Protein AF-A0A936XT17-F1 (afdb_monomer_lite)

Sequence (232 aa):
MLQTTMPDISNARTIAFATDLQDQAGGVAWKPSIRGFIQGDFFLLMKTFPDKSPDVRPGRAYSHVLLIAKKDIDSIVDISSLFKYLPNEVDKSISLAPLNFNPKEVSGITIPNGFQERFNKAIHGFKKANDFKNTIIWVGEENFEQAVLKFWQVLSASEKENLNFGIYFNVVAIPDGKLNFITTPENIESKFLNGGFCLIRRNDTQILTDISEQFLARGKCRFKDKGISRDD

Foldseek 3Di:
DDDDPDPDPVVSVVVVVVQWPPFFCPPPDDAWKWWWADDPQWIKTKTKGQDPPPPDDGRGIDIDIDTHGLVCLQLQLFPVQCVVVYDPDDDPPDDDDDDDDDSPDHDPDDDDPPNLQLLLLVLVCCVVCVQAQLAAEEEARPCLSVSVRLVSNLDDSVLSNQETEEEHQAPVPDDHPGNYDYYYYNVRCVRCPPVSHSYRYPNHGDDDPDPVSVVSSVSDDDPPPPDPDDDD

pLDDT: mean 88.79, std 13.68, range [34.56, 98.56]

Structure (mmCIF, N/CA/C/O backbone):
data_AF-A0A936XT17-F1
#
_entry.id   AF-A0A936XT17-F1
#
loop_
_atom_site.group_PDB
_atom_site.id
_atom_site.type_symbol
_atom_site.label_atom_id
_atom_site.label_alt_id
_atom_site.label_comp_id
_atom_site.label_asym_id
_atom_site.label_entity_id
_atom_site.label_seq_id
_atom_site.pdbx_PDB_ins_code
_atom_site.Cartn_x
_atom_site.Cartn_y
_atom_site.Cartn_z
_atom_site.occupancy
_atom_site.B_iso_or_equiv
_atom_site.auth_seq_id
_atom_site.auth_comp_id
_atom_site.auth_asym_id
_atom_site.auth_atom_id
_atom_site.pdbx_PDB_model_num
ATOM 1 N N . MET A 1 1 ? 8.575 0.848 -21.750 1.00 71.44 1 MET A N 1
ATOM 2 C CA . MET A 1 1 ? 9.471 -0.288 -22.057 1.00 71.44 1 MET A CA 1
ATOM 3 C C . MET A 1 1 ? 9.574 -1.132 -20.799 1.00 71.44 1 MET A C 1
ATOM 5 O O . MET A 1 1 ? 9.745 -0.547 -19.740 1.00 71.44 1 MET A O 1
ATOM 9 N N . LEU A 1 2 ? 9.393 -2.451 -20.901 1.00 85.44 2 LEU A N 1
ATOM 10 C CA . LEU A 1 2 ? 9.514 -3.377 -19.770 1.00 85.44 2 LEU A CA 1
ATOM 11 C C . LEU A 1 2 ? 10.955 -3.895 -19.700 1.00 85.44 2 LEU A C 1
ATOM 13 O O . LEU A 1 2 ? 11.465 -4.394 -20.701 1.00 85.44 2 LEU A O 1
ATOM 17 N N . GLN A 1 3 ? 11.577 -3.795 -18.529 1.00 89.19 3 GLN A N 1
ATOM 18 C CA . GLN A 1 3 ? 12.838 -4.455 -18.191 1.00 89.19 3 GLN A CA 1
ATOM 19 C C . GLN A 1 3 ? 12.557 -5.433 -17.047 1.00 89.19 3 GLN A C 1
ATOM 21 O O . GLN A 1 3 ? 11.830 -5.091 -16.116 1.00 89.19 3 GLN A O 1
ATOM 26 N N . THR A 1 4 ? 13.068 -6.662 -17.133 1.00 91.25 4 THR A N 1
ATOM 27 C CA . THR A 1 4 ? 12.790 -7.705 -16.138 1.00 91.25 4 THR A CA 1
ATOM 28 C C . THR A 1 4 ? 13.910 -8.737 -16.081 1.00 91.25 4 THR A C 1
ATOM 30 O O . THR A 1 4 ? 14.565 -9.004 -17.086 1.00 91.25 4 THR A O 1
ATOM 33 N N . THR A 1 5 ? 14.100 -9.333 -14.906 1.00 90.94 5 THR A N 1
ATOM 34 C CA . THR A 1 5 ? 14.938 -10.522 -14.682 1.00 90.94 5 THR A CA 1
ATOM 35 C C . THR A 1 5 ? 14.133 -11.823 -14.734 1.00 90.94 5 THR A C 1
ATOM 37 O O . THR A 1 5 ? 14.710 -12.902 -14.612 1.00 90.94 5 THR A O 1
ATOM 40 N N . MET A 1 6 ? 12.806 -11.753 -14.900 1.00 89.94 6 MET A N 1
ATOM 41 C CA . MET A 1 6 ? 11.964 -12.944 -14.993 1.00 89.94 6 MET A CA 1
ATOM 42 C C . MET A 1 6 ? 12.228 -13.708 -16.298 1.00 89.94 6 MET A C 1
ATOM 44 O O . MET A 1 6 ? 12.184 -13.099 -17.369 1.00 89.94 6 MET A O 1
ATOM 48 N N . PRO A 1 7 ? 12.413 -15.039 -16.240 1.00 88.81 7 PRO A N 1
ATOM 49 C CA . PRO A 1 7 ? 12.604 -15.852 -17.439 1.00 88.81 7 PRO A CA 1
ATOM 50 C C . PRO A 1 7 ? 11.314 -15.993 -18.262 1.00 88.81 7 PRO A C 1
ATOM 52 O O . PRO A 1 7 ? 11.364 -16.024 -19.490 1.00 88.81 7 PRO A O 1
ATOM 55 N N . ASP A 1 8 ? 10.150 -16.049 -17.605 1.00 91.94 8 ASP A N 1
ATOM 56 C CA . ASP A 1 8 ? 8.851 -16.109 -18.278 1.00 91.94 8 ASP A CA 1
ATOM 57 C C . ASP A 1 8 ? 8.363 -14.703 -18.657 1.00 91.94 8 ASP A C 1
ATOM 59 O O . ASP A 1 8 ? 7.826 -13.950 -17.837 1.00 91.94 8 ASP A O 1
ATOM 63 N N . ILE A 1 9 ? 8.522 -14.367 -19.938 1.00 90.88 9 ILE A N 1
ATOM 64 C CA . ILE A 1 9 ? 8.117 -13.079 -20.513 1.00 90.88 9 ILE A CA 1
ATOM 65 C C . ILE A 1 9 ? 6.591 -12.884 -20.480 1.00 90.88 9 ILE A C 1
ATOM 67 O O . ILE A 1 9 ? 6.127 -11.749 -20.349 1.00 90.88 9 ILE A O 1
ATOM 71 N N . SER A 1 10 ? 5.796 -13.950 -20.606 1.00 90.62 10 SER A N 1
ATOM 72 C CA . SER A 1 10 ? 4.330 -13.850 -20.601 1.00 90.62 10 SER A CA 1
ATOM 73 C C . SER A 1 10 ? 3.826 -13.444 -19.218 1.00 90.62 10 SER A C 1
ATOM 75 O O . SER A 1 10 ? 3.057 -12.485 -19.069 1.00 90.62 10 SER A O 1
ATOM 77 N N . ASN A 1 11 ? 4.349 -14.110 -18.188 1.00 91.25 11 ASN A N 1
ATOM 78 C CA . ASN A 1 11 ? 4.060 -13.756 -16.806 1.00 91.25 11 ASN A CA 1
ATOM 79 C C . ASN A 1 11 ? 4.584 -12.346 -16.472 1.00 91.25 11 ASN A C 1
ATOM 81 O O . ASN A 1 11 ? 3.853 -11.527 -15.915 1.00 91.25 11 ASN A O 1
ATOM 85 N N . ALA A 1 12 ? 5.796 -12.001 -16.925 1.00 91.94 12 ALA A N 1
ATOM 86 C CA . ALA A 1 12 ? 6.351 -10.662 -16.736 1.00 91.94 12 ALA A CA 1
ATOM 87 C C . ALA A 1 12 ? 5.476 -9.556 -17.352 1.00 91.94 12 ALA A C 1
ATOM 89 O O . ALA A 1 12 ? 5.306 -8.500 -16.745 1.00 91.94 12 ALA A O 1
ATOM 90 N N . ARG A 1 13 ? 4.879 -9.786 -18.531 1.00 92.50 13 ARG A N 1
ATOM 91 C CA . ARG A 1 13 ? 3.925 -8.842 -19.140 1.00 92.50 13 ARG A CA 1
ATOM 92 C C . ARG A 1 13 ? 2.653 -8.704 -18.311 1.00 92.50 13 ARG A C 1
ATOM 94 O O . ARG A 1 13 ? 2.188 -7.587 -18.117 1.00 92.50 13 ARG A O 1
ATOM 101 N N . THR A 1 14 ? 2.118 -9.814 -17.809 1.00 91.94 14 THR A N 1
ATOM 102 C CA . THR A 1 14 ? 0.924 -9.813 -16.948 1.00 91.94 14 THR A CA 1
ATOM 103 C C . THR A 1 14 ? 1.162 -8.990 -15.682 1.00 91.94 14 THR A C 1
ATOM 105 O O . THR A 1 14 ? 0.363 -8.115 -15.351 1.00 91.94 14 THR A O 1
ATOM 108 N N . ILE A 1 15 ? 2.304 -9.205 -15.023 1.00 92.94 15 ILE A N 1
ATOM 109 C CA . ILE A 1 15 ? 2.720 -8.413 -13.861 1.00 92.94 15 ILE A CA 1
ATOM 110 C C . ILE A 1 15 ? 2.905 -6.943 -14.247 1.00 92.94 15 ILE A C 1
ATOM 112 O O . ILE A 1 15 ? 2.397 -6.070 -13.549 1.00 92.94 15 ILE A O 1
ATOM 116 N N . ALA A 1 16 ? 3.556 -6.654 -15.378 1.00 92.44 16 ALA A N 1
ATOM 117 C CA . ALA A 1 16 ? 3.763 -5.283 -15.835 1.00 92.44 16 ALA A CA 1
ATOM 118 C C . ALA A 1 16 ? 2.438 -4.512 -15.980 1.00 92.44 16 ALA A C 1
ATOM 120 O O . ALA A 1 16 ? 2.339 -3.383 -15.500 1.00 92.44 16 ALA A O 1
ATOM 121 N N . PHE A 1 17 ? 1.403 -5.131 -16.561 1.00 90.50 17 PHE A N 1
ATOM 122 C CA . PHE A 1 17 ? 0.072 -4.522 -16.658 1.00 90.50 17 PHE A CA 1
ATOM 123 C C . PHE A 1 17 ? -0.560 -4.250 -15.288 1.00 90.50 17 PHE A C 1
ATOM 125 O O . PHE A 1 17 ? -1.136 -3.179 -15.089 1.00 90.50 17 PHE A O 1
ATOM 132 N N . ALA A 1 18 ? -0.420 -5.177 -14.336 1.00 89.88 18 ALA A N 1
ATOM 133 C CA . ALA A 1 18 ? -0.929 -5.000 -12.975 1.00 89.88 18 ALA A CA 1
ATOM 134 C C . ALA A 1 18 ? -0.184 -3.891 -12.203 1.00 89.88 18 ALA A C 1
ATOM 136 O O . ALA A 1 18 ? -0.776 -3.194 -11.382 1.00 89.88 18 ALA A O 1
ATOM 137 N N . THR A 1 19 ? 1.113 -3.710 -12.468 1.00 90.50 19 THR A N 1
ATOM 138 C CA . THR A 1 19 ? 1.967 -2.714 -11.789 1.00 90.50 19 THR A CA 1
ATOM 139 C C . THR A 1 19 ? 1.840 -1.297 -12.345 1.00 90.50 19 THR A C 1
ATOM 141 O O . THR A 1 19 ? 2.341 -0.342 -11.736 1.00 90.50 19 THR A O 1
ATOM 144 N N . ASP A 1 20 ? 1.171 -1.138 -13.487 1.00 86.56 20 ASP A N 1
ATOM 145 C CA . ASP A 1 20 ? 0.864 0.180 -14.027 1.00 86.56 20 ASP A CA 1
ATOM 146 C C . ASP A 1 20 ? -0.056 0.947 -13.059 1.00 86.56 20 ASP A C 1
ATOM 148 O O . ASP A 1 20 ? -0.763 0.378 -12.213 1.00 86.56 20 ASP A O 1
ATOM 152 N N . LEU A 1 21 ? -0.009 2.272 -13.132 1.00 85.44 21 LEU A N 1
ATOM 153 C CA . LEU A 1 21 ? -0.917 3.121 -12.376 1.00 85.44 21 LEU A CA 1
ATOM 154 C C . LEU A 1 21 ? -2.216 3.241 -13.178 1.00 85.44 21 LEU A C 1
ATOM 156 O O . LEU A 1 21 ? -2.404 4.179 -13.946 1.00 85.44 21 LEU A O 1
ATOM 160 N N . GLN A 1 22 ? -3.086 2.242 -13.019 1.00 75.31 22 GLN A N 1
ATOM 161 C CA . GLN A 1 22 ? -4.367 2.159 -13.734 1.00 75.31 22 GLN A CA 1
ATOM 162 C C . GLN A 1 22 ? -5.348 3.269 -13.322 1.00 75.31 22 GLN A C 1
ATOM 164 O O . GLN A 1 22 ? -6.290 3.580 -14.049 1.00 75.31 22 GLN A O 1
ATOM 169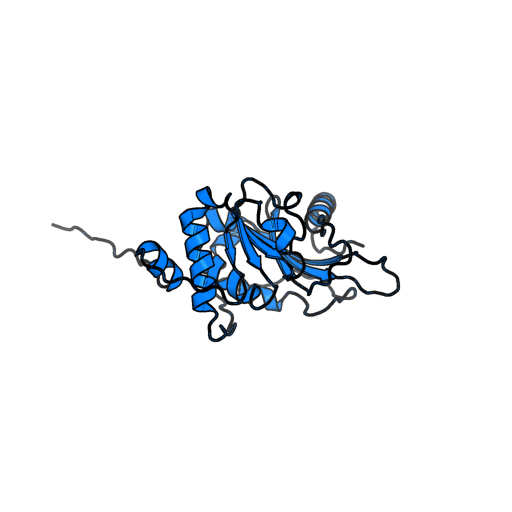 N N . ASP A 1 23 ? -5.124 3.878 -12.158 1.00 81.06 23 ASP A N 1
ATOM 170 C CA . ASP A 1 23 ? -5.925 4.988 -11.671 1.00 81.06 23 ASP A CA 1
ATOM 171 C C . ASP A 1 23 ? -5.495 6.316 -12.314 1.00 81.06 23 ASP A C 1
ATOM 173 O O . ASP A 1 23 ? -4.313 6.665 -12.371 1.00 81.06 23 ASP A O 1
ATOM 177 N N . GLN A 1 24 ? -6.468 7.088 -12.795 1.00 76.00 24 GLN A N 1
ATOM 178 C CA . GLN A 1 24 ? -6.201 8.362 -13.444 1.00 76.00 24 GLN A CA 1
ATOM 179 C C . GLN A 1 24 ? -5.897 9.439 -12.404 1.00 76.00 24 GLN A C 1
ATOM 181 O O . GLN A 1 24 ? -6.800 10.026 -11.802 1.00 76.00 24 GLN A O 1
ATOM 186 N N . ALA A 1 25 ? -4.613 9.778 -12.282 1.00 75.94 25 ALA A N 1
ATOM 187 C CA . ALA A 1 25 ? -4.172 10.914 -11.480 1.00 75.94 25 ALA A CA 1
ATOM 188 C C . ALA A 1 25 ? -4.751 12.253 -11.983 1.00 75.94 25 ALA A C 1
ATOM 190 O O . ALA A 1 25 ? -4.857 13.185 -11.206 1.00 75.94 25 ALA A O 1
ATOM 191 N N . GLY A 1 26 ? -5.156 12.383 -13.257 1.00 67.75 26 GLY A N 1
ATOM 192 C CA . GLY A 1 26 ? -5.985 13.508 -13.729 1.00 67.75 26 GLY A CA 1
ATOM 193 C C . GLY A 1 26 ? -5.417 14.911 -13.460 1.00 67.75 26 GLY A C 1
ATOM 194 O O . GLY A 1 26 ? -6.162 15.810 -13.086 1.00 67.75 26 GLY A O 1
ATOM 195 N N . GLY A 1 27 ? -4.100 15.098 -13.589 1.00 76.25 27 GLY A N 1
ATOM 196 C CA . GLY A 1 27 ? -3.434 16.375 -13.286 1.00 76.25 27 GLY A CA 1
ATOM 197 C C . GLY A 1 27 ? -3.210 16.648 -11.793 1.00 76.25 27 GLY A C 1
ATOM 198 O O . GLY A 1 27 ? -2.666 17.692 -11.439 1.00 76.25 27 GLY A O 1
ATOM 199 N N . VAL A 1 28 ? -3.579 15.716 -10.911 1.00 84.88 28 VAL A N 1
ATOM 200 C CA . VAL A 1 28 ? -3.274 15.782 -9.479 1.00 84.88 28 VAL A CA 1
ATOM 201 C C . VAL A 1 28 ? -1.769 15.661 -9.287 1.00 84.88 28 VAL A C 1
ATOM 203 O O . VAL A 1 28 ? -1.132 14.738 -9.793 1.00 84.88 28 VAL A O 1
ATOM 206 N N . ALA A 1 29 ? -1.194 16.602 -8.542 1.00 86.25 29 ALA A N 1
ATOM 207 C CA . ALA A 1 29 ? 0.183 16.500 -8.094 1.00 86.25 29 ALA A CA 1
ATOM 208 C C . ALA A 1 29 ? 0.282 15.456 -6.975 1.00 86.25 29 ALA A C 1
ATOM 210 O O . ALA A 1 29 ? -0.446 15.527 -5.988 1.00 86.25 29 ALA A O 1
ATOM 211 N N . TRP A 1 30 ? 1.202 14.512 -7.135 1.00 91.00 30 TRP A N 1
ATOM 212 C CA . TRP A 1 30 ? 1.508 13.477 -6.154 1.00 91.00 30 TRP A CA 1
ATOM 213 C C . TRP A 1 30 ? 3.014 13.196 -6.152 1.00 91.00 30 TRP A C 1
ATOM 215 O O . TRP A 1 30 ? 3.742 13.582 -7.079 1.00 91.00 30 TRP A O 1
ATOM 225 N N . LYS A 1 31 ? 3.493 12.584 -5.078 1.00 92.12 31 LYS A N 1
ATOM 226 C CA . LYS A 1 31 ? 4.892 12.246 -4.824 1.00 92.12 31 LYS A CA 1
ATOM 227 C C . LYS A 1 31 ? 5.122 10.757 -5.069 1.00 92.12 31 LYS A C 1
ATOM 229 O O . LYS A 1 31 ? 4.182 9.976 -5.005 1.00 92.12 31 LYS A O 1
ATOM 234 N N . PRO A 1 32 ? 6.370 10.326 -5.309 1.00 94.12 32 PRO A N 1
ATOM 235 C CA . PRO A 1 32 ? 6.669 8.906 -5.387 1.00 94.12 32 PRO A CA 1
ATOM 236 C C . PRO A 1 32 ? 6.101 8.148 -4.186 1.00 94.12 32 PRO A C 1
ATOM 238 O O . PRO A 1 32 ? 6.296 8.570 -3.047 1.00 94.12 32 PRO A O 1
ATOM 241 N N . SER A 1 33 ? 5.398 7.051 -4.447 1.00 95.12 33 SER A N 1
ATOM 242 C CA . SER A 1 33 ? 4.650 6.324 -3.423 1.00 95.12 33 SER A CA 1
ATOM 243 C C . SER A 1 33 ? 4.961 4.837 -3.485 1.00 95.12 33 SER A C 1
ATOM 245 O O . SER A 1 33 ? 5.091 4.260 -4.572 1.00 95.12 33 SER A O 1
ATOM 247 N N . ILE A 1 34 ? 5.090 4.221 -2.310 1.00 96.88 34 ILE A N 1
ATOM 248 C CA . ILE A 1 34 ? 5.195 2.771 -2.193 1.00 96.88 34 ILE A CA 1
ATOM 249 C C . ILE A 1 34 ? 3.830 2.137 -2.455 1.00 96.88 34 ILE A C 1
ATOM 251 O O . ILE A 1 34 ? 2.799 2.619 -1.987 1.00 96.88 34 ILE A O 1
ATOM 255 N N . ARG A 1 35 ? 3.821 1.036 -3.196 1.00 97.25 35 ARG A N 1
ATOM 256 C CA . ARG A 1 35 ? 2.637 0.214 -3.441 1.00 97.25 35 ARG A CA 1
ATOM 257 C C . ARG A 1 35 ? 2.996 -1.248 -3.230 1.00 97.25 35 ARG A C 1
ATOM 259 O O . ARG A 1 35 ? 4.138 -1.645 -3.470 1.00 97.25 35 ARG A O 1
ATOM 266 N N . GLY A 1 36 ? 2.023 -2.056 -2.840 1.00 97.56 36 GLY A N 1
ATOM 267 C CA . GLY A 1 36 ? 2.220 -3.492 -2.779 1.00 97.56 36 GLY A CA 1
ATOM 268 C C . GLY A 1 36 ? 0.932 -4.285 -2.690 1.00 97.56 36 GLY A C 1
ATOM 269 O O . GLY A 1 36 ? -0.044 -3.838 -2.089 1.00 97.56 36 GLY A O 1
ATOM 270 N N . PHE A 1 37 ? 0.940 -5.439 -3.353 1.00 97.25 37 PHE A N 1
ATOM 271 C CA . PHE A 1 37 ? -0.179 -6.374 -3.450 1.00 97.25 37 PHE A CA 1
ATOM 272 C C . PHE A 1 37 ? 0.294 -7.717 -4.032 1.00 97.25 37 PHE A C 1
ATOM 274 O O . PHE A 1 37 ? 1.376 -7.818 -4.614 1.00 97.25 37 PHE A O 1
ATOM 281 N N . ILE A 1 38 ? -0.528 -8.759 -3.892 1.00 96.50 38 ILE A N 1
ATOM 282 C CA . ILE A 1 38 ? -0.293 -10.075 -4.506 1.00 96.50 38 ILE A CA 1
ATOM 283 C C . ILE A 1 38 ? -0.761 -10.098 -5.960 1.00 96.50 38 ILE A C 1
ATOM 285 O O . ILE A 1 38 ? -1.898 -9.722 -6.247 1.00 96.50 38 ILE A O 1
ATOM 289 N N . GLN A 1 39 ? 0.072 -10.649 -6.844 1.00 95.00 39 GLN A N 1
ATOM 290 C CA . GLN A 1 39 ? -0.277 -11.011 -8.215 1.00 95.00 39 GLN A CA 1
ATOM 291 C C . GLN A 1 39 ? 0.286 -12.401 -8.538 1.00 95.00 39 GLN A C 1
ATOM 293 O O . GLN A 1 39 ? 1.500 -12.587 -8.634 1.00 95.00 39 GLN A O 1
ATOM 298 N N . GLY A 1 40 ? -0.600 -13.382 -8.729 1.00 93.25 40 GLY A N 1
ATOM 299 C CA . GLY A 1 40 ? -0.198 -14.778 -8.928 1.00 93.25 40 GLY A CA 1
ATOM 300 C C . GLY A 1 40 ? 0.620 -15.302 -7.743 1.00 93.25 40 GLY A C 1
ATOM 301 O O . GLY A 1 40 ? 0.211 -15.158 -6.592 1.00 93.25 40 GLY A O 1
ATOM 302 N N . ASP A 1 41 ? 1.795 -15.863 -8.031 1.00 94.69 41 ASP A N 1
ATOM 303 C CA . ASP A 1 41 ? 2.706 -16.438 -7.031 1.00 94.69 41 ASP A CA 1
ATOM 304 C C . ASP A 1 41 ? 3.690 -15.424 -6.427 1.00 94.69 41 ASP A C 1
ATOM 306 O O . ASP A 1 41 ? 4.638 -15.809 -5.735 1.00 94.69 41 ASP A O 1
ATOM 310 N N . PHE A 1 42 ? 3.481 -14.128 -6.671 1.00 96.12 42 PHE A N 1
ATOM 311 C CA . PHE A 1 42 ? 4.368 -13.072 -6.201 1.00 96.12 42 PHE A CA 1
ATOM 312 C C . PHE A 1 42 ? 3.631 -12.032 -5.364 1.00 96.12 42 PHE A C 1
ATOM 314 O O . PHE A 1 42 ? 2.538 -11.579 -5.704 1.00 96.12 42 PHE A O 1
ATOM 321 N N . PHE A 1 43 ? 4.282 -11.601 -4.290 1.00 97.00 43 PHE A N 1
ATOM 322 C CA . PHE A 1 43 ? 4.041 -10.304 -3.689 1.00 97.00 43 PHE A CA 1
ATOM 323 C C . PHE A 1 43 ? 4.886 -9.265 -4.407 1.00 97.00 43 PHE A C 1
ATOM 325 O O . PHE A 1 43 ? 6.109 -9.389 -4.515 1.00 97.00 43 PHE A O 1
ATOM 332 N N . LEU A 1 44 ? 4.208 -8.253 -4.929 1.00 97.44 44 LEU A N 1
ATOM 333 C CA . LEU A 1 44 ? 4.834 -7.147 -5.621 1.00 97.44 44 LEU A CA 1
ATOM 334 C C . LEU A 1 44 ? 5.023 -6.027 -4.608 1.00 97.44 44 LEU A C 1
ATOM 336 O O . LEU A 1 44 ? 4.046 -5.553 -4.035 1.00 97.44 44 LEU A O 1
ATOM 340 N N . LEU A 1 45 ? 6.259 -5.583 -4.415 1.00 97.69 45 LEU A N 1
ATOM 341 C CA . LEU A 1 45 ? 6.562 -4.356 -3.685 1.00 97.69 45 LEU A CA 1
ATOM 342 C C . LEU A 1 45 ? 7.183 -3.377 -4.669 1.00 97.69 45 LEU A C 1
ATOM 344 O O . LEU A 1 45 ? 8.200 -3.681 -5.283 1.00 97.69 45 LEU A O 1
ATOM 348 N N . MET A 1 46 ? 6.585 -2.206 -4.838 1.00 96.69 46 MET A N 1
ATOM 349 C CA . MET A 1 46 ? 7.027 -1.260 -5.855 1.00 96.69 46 MET A CA 1
ATOM 350 C C . MET A 1 46 ? 7.043 0.172 -5.354 1.00 96.69 46 MET A C 1
ATOM 352 O O . MET A 1 46 ? 6.295 0.540 -4.451 1.00 96.69 46 MET A O 1
ATOM 356 N N . LYS A 1 47 ? 7.875 0.991 -5.995 1.00 96.19 47 LYS A N 1
ATOM 357 C CA . LYS A 1 47 ? 7.817 2.447 -5.881 1.00 96.19 47 LYS A CA 1
ATOM 358 C C . LYS A 1 47 ? 7.410 3.016 -7.227 1.00 96.19 47 LYS A C 1
ATOM 360 O O . LYS A 1 47 ? 8.062 2.750 -8.239 1.00 96.19 47 LYS A O 1
ATOM 365 N N . THR A 1 48 ? 6.311 3.757 -7.227 1.00 94.81 48 THR A N 1
ATOM 366 C CA . THR A 1 48 ? 5.741 4.369 -8.427 1.00 94.81 48 THR A CA 1
ATOM 367 C C . THR A 1 48 ? 5.982 5.872 -8.377 1.00 94.81 48 THR A C 1
ATOM 369 O O . THR A 1 48 ? 5.772 6.503 -7.346 1.00 94.81 48 THR A O 1
ATOM 372 N N . PHE A 1 49 ? 6.420 6.437 -9.497 1.00 93.19 49 PHE A N 1
ATOM 373 C CA . PHE A 1 49 ? 6.795 7.833 -9.678 1.00 93.19 49 PHE A CA 1
ATOM 374 C C . PHE A 1 49 ? 5.927 8.469 -10.765 1.00 93.19 49 PHE A C 1
ATOM 376 O O . PHE A 1 49 ? 5.659 7.807 -11.773 1.00 93.19 49 PHE A O 1
ATOM 383 N N . PRO A 1 50 ? 5.553 9.752 -10.644 1.00 90.75 50 PRO A N 1
ATOM 384 C CA . PRO A 1 50 ? 5.101 10.513 -11.802 1.00 90.75 50 PRO A CA 1
ATOM 385 C C . PRO A 1 50 ? 6.269 10.659 -12.790 1.00 90.75 50 PRO A C 1
ATOM 387 O O . PRO A 1 50 ? 7.313 11.214 -12.440 1.00 90.75 50 PRO A O 1
ATOM 390 N N . ASP A 1 51 ? 6.112 10.169 -14.022 1.00 86.75 51 ASP A N 1
ATOM 391 C CA . ASP A 1 51 ? 7.156 10.273 -15.043 1.00 86.75 51 ASP A CA 1
ATOM 392 C C . ASP A 1 51 ? 7.091 11.655 -15.706 1.00 86.75 51 ASP A C 1
ATOM 394 O O . ASP A 1 51 ? 6.183 11.957 -16.481 1.00 86.75 51 ASP A O 1
ATOM 398 N N . LYS A 1 52 ? 8.057 12.508 -15.352 1.00 84.69 52 LYS A N 1
ATOM 399 C CA . LYS A 1 52 ? 8.201 13.879 -15.866 1.00 84.69 52 LYS A CA 1
ATOM 400 C C . LYS A 1 52 ? 9.276 13.995 -16.953 1.00 84.69 52 LYS A C 1
ATOM 402 O O . LYS A 1 52 ? 9.730 15.101 -17.234 1.00 84.69 52 LYS A O 1
ATOM 407 N N . SER A 1 53 ? 9.725 12.874 -17.523 1.00 83.81 53 SER A N 1
ATOM 408 C CA . SER A 1 53 ? 10.714 12.898 -18.606 1.00 83.81 53 SER A CA 1
ATOM 409 C C . SER A 1 53 ? 10.166 13.693 -19.803 1.00 83.81 53 SER A C 1
ATOM 411 O O . SER A 1 53 ? 8.983 13.547 -20.113 1.00 83.81 53 SER A O 1
ATOM 413 N N . PRO A 1 54 ? 10.993 14.485 -20.512 1.00 81.25 54 PRO A N 1
ATOM 414 C CA . PRO A 1 54 ? 10.530 15.343 -21.610 1.00 81.25 54 PRO A CA 1
ATOM 415 C C . PRO A 1 54 ? 9.838 14.565 -22.741 1.00 81.25 54 PRO A C 1
ATOM 417 O O . PRO A 1 54 ? 8.896 15.067 -23.348 1.00 81.25 54 PRO A O 1
ATOM 420 N N . ASP A 1 55 ? 10.244 13.314 -22.969 1.00 82.12 55 ASP A N 1
ATOM 421 C CA . ASP A 1 55 ? 9.707 12.455 -24.035 1.00 82.12 55 ASP A CA 1
ATOM 422 C C . ASP A 1 55 ? 8.460 11.656 -23.619 1.00 82.12 55 ASP A C 1
ATOM 424 O O . ASP A 1 55 ? 7.955 10.817 -24.372 1.00 82.12 55 ASP A O 1
ATOM 428 N N . VAL A 1 56 ? 7.963 11.865 -22.398 1.00 78.12 56 VAL A N 1
ATOM 429 C CA . VAL A 1 56 ? 6.858 11.094 -21.833 1.00 78.12 56 VAL A CA 1
ATOM 430 C C . VAL A 1 56 ? 5.631 11.984 -21.689 1.00 78.12 56 VAL A C 1
ATOM 432 O O . VAL A 1 56 ? 5.676 13.075 -21.128 1.00 78.12 56 VAL A O 1
ATOM 435 N N . ARG A 1 57 ? 4.494 11.507 -22.211 1.00 76.62 57 ARG A N 1
ATOM 436 C CA . ARG A 1 57 ? 3.223 12.235 -22.107 1.00 76.62 57 ARG A CA 1
ATOM 437 C C . ARG A 1 57 ? 2.880 12.493 -20.631 1.00 76.62 57 ARG A C 1
ATOM 439 O O . ARG A 1 57 ? 2.999 11.562 -19.829 1.00 76.62 57 ARG A O 1
ATOM 446 N N . PRO A 1 58 ? 2.380 13.692 -20.281 1.00 75.75 58 PRO A N 1
ATOM 447 C CA . PRO A 1 58 ? 1.929 13.984 -18.927 1.00 75.75 58 PRO A CA 1
ATOM 448 C C . PRO A 1 58 ? 0.940 12.937 -18.403 1.00 75.75 58 PRO A C 1
ATOM 450 O O . PRO A 1 58 ? 0.074 12.461 -19.138 1.00 75.75 58 PRO A O 1
ATOM 453 N N . GLY A 1 59 ? 1.074 12.584 -17.124 1.00 77.56 59 GLY A N 1
ATOM 454 C CA . GLY A 1 59 ? 0.207 11.610 -16.454 1.00 77.56 59 GLY A CA 1
ATOM 455 C C . GLY A 1 59 ? 0.673 10.155 -16.542 1.00 77.56 59 GLY A C 1
ATOM 456 O O . GLY A 1 59 ? 0.016 9.285 -15.980 1.00 77.56 59 GLY A O 1
ATOM 457 N N . ARG A 1 60 ? 1.801 9.868 -17.202 1.00 84.69 60 ARG A N 1
ATOM 458 C CA . ARG A 1 60 ? 2.433 8.545 -17.132 1.00 84.69 60 ARG A CA 1
ATOM 459 C C . ARG A 1 60 ? 3.140 8.336 -15.799 1.00 84.69 60 ARG A C 1
ATOM 461 O O . ARG A 1 60 ? 3.584 9.284 -15.150 1.00 84.69 60 ARG A O 1
ATOM 468 N N . ALA A 1 61 ? 3.267 7.070 -15.430 1.00 89.81 61 ALA A N 1
ATOM 469 C CA . ALA A 1 61 ? 3.978 6.642 -14.245 1.00 89.81 61 ALA A CA 1
ATOM 470 C C . ALA A 1 61 ? 5.156 5.737 -14.617 1.00 89.81 61 ALA A C 1
ATOM 472 O O . ALA A 1 61 ? 5.112 5.003 -15.606 1.00 89.81 61 ALA A O 1
ATOM 473 N N . TYR A 1 62 ? 6.201 5.790 -13.801 1.00 91.56 62 TYR A N 1
ATOM 474 C CA . TYR A 1 62 ? 7.297 4.830 -13.806 1.00 91.56 62 TYR A CA 1
ATOM 475 C C . TYR A 1 62 ? 7.210 4.004 -12.524 1.00 91.56 62 TYR A C 1
ATOM 477 O O . TYR A 1 62 ? 7.071 4.581 -11.450 1.00 91.56 62 TYR A O 1
ATOM 485 N N . SER A 1 63 ? 7.296 2.680 -12.618 1.00 93.88 63 SER A N 1
ATOM 486 C CA . SER A 1 63 ? 7.287 1.786 -11.456 1.00 93.88 63 SER A CA 1
ATOM 487 C C . SER A 1 63 ? 8.551 0.939 -11.450 1.00 93.88 63 SER A C 1
ATOM 489 O O . SER A 1 63 ? 8.859 0.288 -12.447 1.00 93.88 63 SER A O 1
ATOM 491 N N . HIS A 1 64 ? 9.245 0.909 -10.314 1.00 95.19 64 HIS A N 1
ATOM 492 C CA . HIS A 1 64 ? 10.286 -0.078 -10.037 1.00 95.19 64 HIS A CA 1
ATOM 493 C C . HIS A 1 64 ? 9.720 -1.131 -9.088 1.00 95.19 64 HIS A C 1
ATOM 495 O O . HIS A 1 64 ? 9.172 -0.767 -8.047 1.00 95.19 64 HIS A O 1
ATOM 501 N N . VAL A 1 65 ? 9.826 -2.412 -9.451 1.00 96.12 65 VAL A N 1
ATOM 502 C CA . VAL A 1 65 ? 9.098 -3.507 -8.796 1.00 96.12 65 VAL A CA 1
ATOM 503 C C . VAL A 1 65 ? 10.070 -4.572 -8.302 1.00 96.12 65 VAL A C 1
ATOM 505 O O . VAL A 1 65 ? 10.835 -5.137 -9.079 1.00 96.12 65 VAL A O 1
ATOM 508 N N . LEU A 1 66 ? 9.984 -4.881 -7.012 1.00 96.25 66 LEU A N 1
ATOM 509 C CA . LEU A 1 66 ? 10.580 -6.055 -6.395 1.00 96.25 66 LEU A CA 1
ATOM 510 C C . LEU A 1 66 ? 9.565 -7.196 -6.426 1.00 96.25 66 LEU A C 1
ATOM 512 O O . LEU A 1 66 ? 8.413 -7.040 -6.012 1.00 96.25 66 LEU A O 1
ATOM 516 N N . LEU A 1 67 ? 10.019 -8.346 -6.913 1.00 96.19 67 LEU A N 1
ATOM 517 C CA . LEU A 1 67 ? 9.245 -9.579 -6.979 1.00 96.19 67 LEU A CA 1
ATOM 518 C C . LEU A 1 67 ? 9.652 -10.478 -5.819 1.00 96.19 67 LEU A C 1
ATOM 520 O O . LEU A 1 67 ? 10.789 -10.945 -5.761 1.00 96.19 67 LEU A O 1
ATOM 524 N N . ILE A 1 68 ? 8.721 -10.721 -4.904 1.00 95.00 68 ILE A N 1
ATOM 525 C CA . ILE A 1 68 ? 8.933 -11.565 -3.729 1.00 95.00 68 ILE A CA 1
ATOM 526 C C . ILE A 1 68 ? 8.047 -12.791 -3.894 1.00 95.00 68 ILE A C 1
ATOM 528 O O . ILE A 1 68 ? 6.851 -12.652 -4.138 1.00 95.00 68 ILE A O 1
ATOM 532 N N . ALA A 1 69 ? 8.605 -13.996 -3.789 1.00 93.94 69 ALA A N 1
ATOM 533 C CA . ALA A 1 69 ? 7.785 -15.196 -3.890 1.00 93.94 69 ALA A CA 1
ATOM 534 C C . ALA A 1 69 ? 6.764 -15.225 -2.745 1.00 93.94 69 ALA A C 1
ATOM 536 O O . ALA A 1 69 ? 7.097 -14.956 -1.590 1.00 93.94 69 ALA A O 1
ATOM 537 N N . LYS A 1 70 ? 5.517 -15.580 -3.058 1.00 94.81 70 LYS A N 1
ATOM 538 C CA . LYS A 1 70 ? 4.405 -15.535 -2.103 1.00 94.81 70 LYS A CA 1
ATOM 539 C C . LYS A 1 70 ? 4.694 -16.328 -0.822 1.00 94.81 70 LYS A C 1
ATOM 541 O O . LYS A 1 70 ? 4.412 -15.864 0.276 1.00 94.81 70 LYS A O 1
ATOM 546 N N . LYS A 1 71 ? 5.327 -17.493 -0.965 1.00 94.31 71 LYS A N 1
ATOM 547 C CA . LYS A 1 71 ? 5.734 -18.363 0.151 1.00 94.31 71 LYS A CA 1
ATOM 548 C C . LYS A 1 71 ? 6.696 -17.704 1.152 1.00 94.31 71 LYS A C 1
ATOM 550 O O . LYS A 1 71 ? 6.773 -18.153 2.289 1.00 94.31 71 LYS A O 1
ATOM 555 N N . ASP A 1 72 ? 7.418 -16.660 0.743 1.00 93.38 72 ASP A N 1
ATOM 556 C CA . ASP A 1 72 ? 8.448 -16.021 1.564 1.00 93.38 72 ASP A CA 1
ATOM 557 C C . ASP A 1 72 ? 7.908 -14.800 2.333 1.00 93.38 72 ASP A C 1
ATOM 559 O O . ASP A 1 72 ? 8.592 -14.285 3.218 1.00 93.38 72 ASP A O 1
ATOM 563 N N . ILE A 1 73 ? 6.675 -14.353 2.056 1.00 93.56 73 ILE A N 1
ATOM 564 C CA . ILE A 1 73 ? 6.066 -13.151 2.658 1.00 93.56 73 ILE A CA 1
ATOM 565 C C . ILE A 1 73 ? 6.063 -13.206 4.183 1.00 93.56 73 ILE A C 1
ATOM 567 O O . ILE A 1 73 ? 6.405 -12.223 4.841 1.00 93.56 73 ILE A O 1
ATOM 571 N N . ASP A 1 74 ? 5.671 -14.347 4.750 1.00 91.94 74 ASP A N 1
ATOM 572 C CA . ASP A 1 74 ? 5.532 -14.485 6.199 1.00 91.94 74 ASP A CA 1
ATOM 573 C C . ASP A 1 74 ? 6.879 -14.357 6.924 1.00 91.94 74 ASP A C 1
ATOM 575 O O . ASP A 1 74 ? 6.953 -13.856 8.046 1.00 91.94 74 ASP A O 1
ATOM 579 N N . SER A 1 75 ? 7.976 -14.703 6.241 1.00 92.56 75 SER A N 1
ATOM 580 C CA . SER A 1 75 ? 9.323 -14.547 6.789 1.00 92.56 75 SER A CA 1
ATOM 581 C C . SER A 1 75 ? 9.736 -13.078 6.950 1.00 92.56 75 SER A C 1
ATOM 583 O O . SER A 1 75 ? 10.590 -12.774 7.785 1.00 92.56 75 SER A O 1
ATOM 585 N N . ILE A 1 76 ? 9.113 -12.159 6.200 1.00 93.00 76 ILE A N 1
ATOM 586 C CA . ILE A 1 76 ? 9.424 -10.729 6.215 1.00 93.00 76 ILE A CA 1
ATOM 587 C C . ILE A 1 76 ? 8.773 -10.094 7.444 1.00 93.00 76 ILE A C 1
ATOM 589 O O . ILE A 1 76 ? 7.581 -9.763 7.467 1.00 93.00 76 ILE A O 1
ATOM 593 N N . VAL A 1 77 ? 9.585 -9.901 8.482 1.00 89.88 77 VAL A N 1
ATOM 594 C CA . VAL A 1 77 ? 9.152 -9.255 9.730 1.00 89.88 77 VAL A CA 1
ATOM 595 C C . VAL A 1 77 ? 8.989 -7.749 9.534 1.00 89.88 77 VAL A C 1
ATOM 597 O O . VAL A 1 77 ? 8.049 -7.145 10.047 1.00 89.88 77 VAL A O 1
ATOM 600 N N . ASP A 1 78 ? 9.897 -7.150 8.772 1.00 92.38 78 ASP A N 1
ATOM 601 C CA . ASP A 1 78 ? 9.951 -5.721 8.518 1.00 92.38 78 ASP A CA 1
ATOM 602 C C . ASP A 1 78 ? 10.011 -5.479 7.006 1.00 92.38 78 ASP A C 1
ATOM 604 O O . ASP A 1 78 ? 11.064 -5.635 6.392 1.00 92.38 78 ASP A O 1
ATOM 608 N N . ILE A 1 79 ? 8.882 -5.088 6.403 1.00 95.06 79 ILE A N 1
ATOM 609 C CA . ILE A 1 79 ? 8.808 -4.796 4.963 1.00 95.06 79 ILE A CA 1
ATOM 610 C C . ILE A 1 79 ? 9.674 -3.601 4.557 1.00 95.06 79 ILE A C 1
ATOM 612 O O . ILE A 1 79 ? 10.105 -3.498 3.411 1.00 95.06 79 ILE A O 1
ATOM 616 N N . SER A 1 80 ? 9.968 -2.697 5.488 1.00 93.75 80 SER A N 1
ATOM 617 C CA . SER A 1 80 ? 10.719 -1.492 5.172 1.00 93.75 80 SER A CA 1
ATOM 618 C C . SER A 1 80 ? 12.212 -1.738 4.969 1.00 93.75 80 SER A C 1
ATOM 620 O O . SER A 1 80 ? 12.884 -0.930 4.330 1.00 93.75 80 SER A O 1
ATOM 622 N N . SER A 1 81 ? 12.732 -2.890 5.409 1.00 93.94 81 SER A N 1
ATOM 623 C CA . SER A 1 81 ? 14.093 -3.316 5.063 1.00 93.94 81 SER A CA 1
ATOM 624 C C . SER A 1 81 ? 14.258 -3.573 3.558 1.00 93.94 81 SER A C 1
ATOM 626 O O . SER A 1 81 ? 15.380 -3.538 3.053 1.00 93.94 81 SER A O 1
ATOM 628 N N . LEU A 1 82 ? 13.154 -3.737 2.818 1.00 94.88 82 LEU A N 1
ATOM 629 C CA . LEU A 1 82 ? 13.156 -3.839 1.361 1.00 94.88 82 LEU A CA 1
ATOM 630 C C . LEU A 1 82 ? 13.156 -2.477 0.653 1.00 94.88 82 LEU A C 1
ATOM 632 O O . LEU A 1 82 ? 13.537 -2.403 -0.514 1.00 94.88 82 LEU A O 1
ATOM 636 N N . PHE A 1 83 ? 12.772 -1.387 1.328 1.00 93.38 83 PHE A N 1
ATOM 637 C CA . PHE A 1 83 ? 12.662 -0.069 0.687 1.00 93.38 83 PHE A CA 1
ATOM 638 C C . PHE A 1 83 ? 14.014 0.458 0.200 1.00 93.38 83 PHE A C 1
ATOM 640 O O . PHE A 1 83 ? 14.055 1.188 -0.784 1.00 93.38 83 PHE A O 1
ATOM 647 N N . LYS A 1 84 ? 15.125 0.027 0.812 1.00 90.94 84 LYS A N 1
ATOM 648 C CA . LYS A 1 84 ? 16.488 0.372 0.370 1.00 90.94 84 LYS A CA 1
ATOM 649 C C . LYS A 1 84 ? 16.838 -0.139 -1.034 1.00 90.94 84 LYS A C 1
ATOM 651 O O . LYS A 1 84 ? 17.783 0.361 -1.632 1.00 90.94 84 LYS A O 1
ATOM 656 N N . TYR A 1 85 ? 16.116 -1.145 -1.536 1.00 93.06 85 TYR A N 1
ATOM 657 C CA . TYR A 1 85 ? 16.296 -1.671 -2.892 1.00 93.06 85 TYR A CA 1
ATOM 658 C C . TYR A 1 85 ? 15.404 -0.965 -3.920 1.00 93.06 85 TYR A C 1
ATOM 660 O O . TYR A 1 85 ? 15.538 -1.214 -5.114 1.00 93.06 85 TYR A O 1
ATOM 668 N N . LEU A 1 86 ? 14.490 -0.098 -3.475 1.00 93.94 86 LEU A N 1
ATOM 669 C CA . LEU A 1 86 ? 13.698 0.745 -4.359 1.00 93.94 86 LEU A CA 1
ATOM 670 C C . LEU A 1 86 ? 14.475 2.042 -4.623 1.00 93.94 86 LEU A C 1
ATOM 672 O O . LEU A 1 86 ? 15.023 2.628 -3.685 1.00 93.94 86 LEU A O 1
ATOM 676 N N . PRO A 1 87 ? 14.522 2.528 -5.872 1.00 93.19 87 PRO A N 1
ATOM 677 C CA . PRO A 1 87 ? 15.233 3.758 -6.180 1.00 93.19 87 PRO A CA 1
ATOM 678 C C . PRO A 1 87 ? 14.553 4.962 -5.510 1.00 93.19 87 PRO A C 1
ATOM 680 O O . PRO A 1 87 ? 13.356 4.948 -5.219 1.00 93.19 87 PRO A O 1
ATOM 683 N N . ASN A 1 88 ? 15.308 6.032 -5.265 1.00 91.69 88 ASN A N 1
ATOM 684 C CA . ASN A 1 88 ? 14.749 7.276 -4.717 1.00 91.69 88 ASN A CA 1
ATOM 685 C C . ASN A 1 88 ? 14.197 8.209 -5.801 1.00 91.69 88 ASN A C 1
ATOM 687 O O . ASN A 1 88 ? 13.381 9.080 -5.504 1.00 91.69 88 ASN A O 1
ATOM 691 N N . GLU A 1 89 ? 14.599 7.991 -7.050 1.00 92.06 89 GLU A N 1
ATOM 692 C CA . GLU A 1 89 ? 14.207 8.761 -8.224 1.00 92.06 89 GLU A CA 1
ATOM 693 C C . GLU A 1 89 ? 14.031 7.848 -9.443 1.00 92.06 89 GLU A C 1
ATOM 695 O O . GLU A 1 89 ? 14.299 6.647 -9.389 1.00 92.06 89 GLU A O 1
ATOM 700 N N . VAL A 1 90 ? 13.534 8.404 -10.546 1.00 91.06 90 VAL A N 1
ATOM 701 C CA . VAL A 1 90 ? 13.374 7.646 -11.789 1.00 91.06 90 VAL A CA 1
ATOM 702 C C . VAL A 1 90 ? 14.751 7.380 -12.392 1.00 91.06 90 VAL A C 1
ATOM 704 O O . VAL A 1 90 ? 15.368 8.282 -12.946 1.00 91.06 90 VAL A O 1
ATOM 707 N N . ASP A 1 91 ? 15.186 6.123 -12.347 1.00 89.31 91 ASP A N 1
ATOM 708 C CA . ASP A 1 91 ? 16.371 5.641 -13.055 1.00 89.31 91 ASP A CA 1
ATOM 709 C C . ASP A 1 91 ? 15.969 4.554 -14.060 1.00 89.31 91 ASP A C 1
ATOM 711 O O . ASP A 1 91 ? 15.588 3.444 -13.682 1.00 89.31 91 ASP A O 1
ATOM 715 N N . LYS A 1 92 ? 16.027 4.897 -15.353 1.00 86.88 92 LYS A N 1
ATOM 716 C CA . LYS A 1 92 ? 15.718 4.003 -16.488 1.00 86.88 92 LYS A CA 1
ATOM 717 C C . LYS A 1 92 ? 16.947 3.232 -16.992 1.00 86.88 92 LYS A C 1
ATOM 719 O O . LYS A 1 92 ? 16.823 2.426 -17.914 1.00 86.88 92 LYS A O 1
ATOM 724 N N . SER A 1 93 ? 18.120 3.511 -16.424 1.00 88.38 93 SER A N 1
ATOM 725 C CA . SER A 1 93 ? 19.398 2.878 -16.761 1.00 88.38 93 SER A CA 1
ATOM 726 C C . SER A 1 93 ? 19.808 1.783 -15.775 1.00 88.38 93 SER A C 1
ATOM 728 O O . SER A 1 93 ? 20.821 1.118 -15.990 1.00 88.38 93 SER A O 1
ATOM 730 N N . ILE A 1 94 ? 19.014 1.575 -14.720 1.00 88.50 94 ILE A N 1
ATOM 731 C CA . ILE A 1 94 ? 19.301 0.605 -13.669 1.00 88.50 94 ILE A CA 1
ATOM 732 C C . ILE A 1 94 ? 19.465 -0.811 -14.236 1.00 88.50 94 ILE A C 1
ATOM 734 O O . ILE A 1 94 ? 18.622 -1.324 -14.974 1.00 88.50 94 ILE A O 1
ATOM 738 N N . SER A 1 95 ? 20.567 -1.464 -13.868 1.00 88.62 95 SER A N 1
ATOM 739 C CA . SER A 1 95 ? 20.780 -2.876 -14.182 1.00 88.62 95 SER A CA 1
ATOM 740 C C . SER A 1 95 ? 20.018 -3.739 -13.184 1.00 88.62 95 SER A C 1
ATOM 742 O O . SER A 1 95 ? 20.170 -3.580 -11.972 1.00 88.62 95 SER A O 1
ATOM 744 N N . LEU A 1 96 ? 19.190 -4.651 -13.689 1.00 92.12 96 LEU A N 1
ATOM 745 C CA . LEU A 1 96 ? 18.381 -5.529 -12.853 1.00 92.12 96 LEU A CA 1
ATOM 746 C C . LEU A 1 96 ? 19.121 -6.841 -12.587 1.00 92.12 96 LEU A C 1
ATOM 748 O O . LEU A 1 96 ? 19.575 -7.511 -13.514 1.00 92.12 96 LEU A O 1
ATOM 752 N N . ALA A 1 97 ? 19.180 -7.239 -11.319 1.00 90.25 97 ALA A N 1
ATOM 753 C CA . ALA A 1 97 ? 19.720 -8.523 -10.892 1.00 90.25 97 ALA A CA 1
ATOM 754 C C . ALA A 1 97 ? 18.891 -9.090 -9.727 1.00 90.25 97 ALA A C 1
ATOM 756 O O . ALA A 1 97 ? 18.310 -8.315 -8.962 1.00 90.25 97 ALA A O 1
ATOM 757 N N . PRO A 1 98 ? 18.823 -10.424 -9.566 1.00 90.69 98 PRO A N 1
ATOM 758 C CA . PRO A 1 98 ? 18.273 -11.032 -8.359 1.00 90.69 98 PRO A CA 1
ATOM 759 C C . PRO A 1 98 ? 18.981 -10.514 -7.102 1.00 90.69 98 PRO A C 1
ATOM 761 O O . PRO A 1 98 ? 20.203 -10.360 -7.084 1.00 90.69 98 PRO A O 1
ATOM 764 N N . LEU A 1 99 ? 18.210 -10.261 -6.047 1.00 90.44 99 LEU A N 1
ATOM 765 C CA . LEU A 1 99 ? 18.714 -9.710 -4.792 1.00 90.44 99 LEU A CA 1
ATOM 766 C C . LEU A 1 99 ? 18.841 -10.805 -3.734 1.00 90.44 99 LEU A C 1
ATOM 768 O O . LEU A 1 99 ? 17.942 -11.627 -3.568 1.00 90.44 99 LEU A O 1
ATOM 772 N N . ASN A 1 100 ? 19.929 -10.763 -2.966 1.00 88.12 100 ASN A N 1
ATOM 773 C CA . ASN A 1 100 ? 20.056 -11.537 -1.735 1.00 88.12 100 ASN A CA 1
ATOM 774 C C . ASN A 1 100 ? 19.508 -10.704 -0.575 1.00 88.12 100 ASN A C 1
ATOM 776 O O . ASN A 1 100 ? 19.994 -9.601 -0.314 1.00 88.12 100 ASN A O 1
ATOM 780 N N . PHE A 1 101 ? 18.510 -11.239 0.122 1.00 89.12 101 PHE A N 1
ATOM 781 C CA . PHE A 1 101 ? 17.812 -10.545 1.196 1.00 89.12 101 PHE A CA 1
ATOM 782 C C . PHE A 1 101 ? 17.772 -11.400 2.463 1.00 89.12 101 PHE A C 1
ATOM 784 O O . PHE A 1 101 ? 17.510 -12.601 2.406 1.00 89.12 101 PHE A O 1
ATOM 791 N N . ASN A 1 102 ? 18.028 -10.775 3.615 1.00 89.25 102 ASN A N 1
ATOM 792 C CA . ASN A 1 102 ? 17.867 -11.416 4.914 1.00 89.25 102 ASN A CA 1
ATOM 793 C C . ASN A 1 102 ? 16.502 -11.025 5.508 1.00 89.25 102 ASN A C 1
ATOM 795 O O . ASN A 1 102 ? 16.348 -9.887 5.945 1.00 89.25 102 ASN A O 1
ATOM 799 N N . PRO A 1 103 ? 15.538 -11.953 5.625 1.00 85.69 103 PRO A N 1
ATOM 800 C CA . PRO A 1 103 ? 14.185 -11.645 6.099 1.00 85.69 103 PRO A CA 1
ATOM 801 C C . PRO A 1 103 ? 14.110 -11.192 7.564 1.00 85.69 103 PRO A C 1
ATOM 803 O O . PRO A 1 103 ? 13.103 -10.633 7.998 1.00 85.69 103 PRO A O 1
ATOM 806 N N . LYS A 1 104 ? 15.183 -11.411 8.334 1.00 85.81 104 LYS A N 1
ATOM 807 C CA . LYS A 1 104 ? 15.308 -10.952 9.724 1.00 85.81 104 LYS A CA 1
ATOM 808 C C . LYS A 1 104 ? 15.943 -9.566 9.842 1.00 85.81 104 LYS A C 1
ATOM 810 O O . LYS A 1 104 ? 16.110 -9.087 10.962 1.00 85.81 104 LYS A O 1
ATOM 815 N N . GLU A 1 105 ? 16.339 -8.955 8.728 1.00 87.50 105 GLU A N 1
ATOM 816 C CA . GLU A 1 105 ? 16.844 -7.590 8.722 1.00 87.50 105 GLU A CA 1
ATOM 817 C C . GLU A 1 105 ? 15.719 -6.623 9.107 1.00 87.50 105 GLU A C 1
ATOM 819 O O . GLU A 1 105 ? 14.637 -6.629 8.521 1.00 87.50 105 GLU A O 1
ATOM 824 N N . VAL A 1 106 ? 15.982 -5.805 10.122 1.00 83.62 106 VAL A N 1
ATOM 825 C CA . VAL A 1 106 ? 15.073 -4.761 10.595 1.00 83.62 106 VAL A CA 1
ATOM 826 C C . VAL A 1 106 ? 15.657 -3.429 10.160 1.00 83.62 106 VAL A C 1
ATOM 828 O O . VAL A 1 106 ? 16.850 -3.182 10.357 1.00 83.62 106 VAL A O 1
ATOM 831 N N . SER A 1 107 ? 14.835 -2.582 9.551 1.00 77.88 107 SER A N 1
ATOM 832 C CA . SER A 1 107 ? 15.267 -1.249 9.162 1.00 77.88 107 SER A CA 1
ATOM 833 C C . SER A 1 107 ? 15.237 -0.309 10.370 1.00 77.88 107 SER A C 1
ATOM 835 O O . SER A 1 107 ? 14.462 -0.470 11.314 1.00 77.88 107 SER A O 1
ATOM 837 N N . GLY A 1 108 ? 16.082 0.715 10.335 1.00 75.69 108 GLY A N 1
ATOM 838 C CA . GLY A 1 108 ? 16.076 1.788 11.323 1.00 75.69 108 GLY A CA 1
ATOM 839 C C . GLY A 1 108 ? 15.124 2.934 10.977 1.00 75.69 108 GLY A C 1
ATOM 840 O O . GLY A 1 108 ? 15.466 4.067 11.306 1.00 75.69 108 GLY A O 1
ATOM 841 N N . ILE A 1 109 ? 14.001 2.706 10.271 1.00 81.81 109 ILE A N 1
ATOM 842 C CA . ILE A 1 109 ? 13.097 3.815 9.916 1.00 81.81 109 ILE A CA 1
ATOM 843 C C . ILE A 1 109 ? 12.637 4.542 11.185 1.00 81.81 109 ILE A C 1
ATOM 845 O O . ILE A 1 109 ? 11.978 3.980 12.063 1.00 81.81 109 ILE A O 1
ATOM 849 N N . THR A 1 110 ? 12.966 5.830 11.246 1.00 86.12 110 THR A N 1
ATOM 850 C CA . THR A 1 110 ? 12.575 6.718 12.336 1.00 86.12 110 THR A CA 1
ATOM 851 C C . THR A 1 110 ? 11.074 6.980 12.290 1.00 86.12 110 THR A C 1
ATOM 853 O O . THR A 1 110 ? 10.530 7.366 11.254 1.00 86.12 110 THR A O 1
ATOM 856 N N . ILE A 1 111 ? 10.405 6.808 13.431 1.00 87.81 111 ILE A N 1
ATOM 857 C CA . ILE A 1 111 ? 8.995 7.162 13.611 1.00 87.81 111 ILE A CA 1
ATOM 858 C C . ILE A 1 111 ? 8.913 8.615 14.103 1.00 87.81 111 ILE A C 1
ATOM 860 O O . ILE A 1 111 ? 9.454 8.907 15.172 1.00 87.81 111 ILE A O 1
ATOM 864 N N . PRO A 1 112 ? 8.269 9.532 13.359 1.00 88.88 112 PRO A N 1
ATOM 865 C CA . PRO A 1 112 ? 8.141 10.928 13.770 1.00 88.88 112 PRO A CA 1
ATOM 866 C C . PRO A 1 112 ? 7.298 11.109 15.036 1.00 88.88 112 PRO A C 1
ATOM 868 O O . PRO A 1 112 ? 6.420 10.302 15.351 1.00 88.88 112 PRO A O 1
ATOM 871 N N . ASN A 1 113 ? 7.501 12.232 15.725 1.00 82.44 113 ASN A N 1
ATOM 872 C CA . ASN A 1 113 ? 6.640 12.639 16.836 1.00 82.44 113 ASN A CA 1
ATOM 873 C C . ASN A 1 113 ? 5.196 12.856 16.349 1.00 82.44 113 ASN A C 1
ATOM 875 O O . ASN A 1 113 ? 4.976 13.340 15.241 1.00 82.44 113 ASN A O 1
ATOM 879 N N . GLY A 1 114 ? 4.205 12.479 17.162 1.00 84.25 114 GLY A N 1
ATOM 880 C CA . GLY A 1 114 ? 2.779 12.592 16.813 1.00 84.25 114 GLY A CA 1
ATOM 881 C C . GLY A 1 114 ? 2.260 11.533 15.828 1.00 84.25 114 GLY A C 1
ATOM 882 O O . GLY A 1 114 ? 1.051 11.356 15.704 1.00 84.25 114 GLY A O 1
ATOM 883 N N . PHE A 1 115 ? 3.139 10.748 15.189 1.00 93.44 115 PHE A N 1
ATOM 884 C CA . PHE A 1 115 ? 2.739 9.677 14.267 1.00 93.44 115 PHE A CA 1
ATOM 885 C C . PHE A 1 115 ? 1.792 8.659 14.920 1.00 93.44 115 PHE A C 1
ATOM 887 O O . PHE A 1 115 ? 0.826 8.219 14.298 1.00 93.44 115 PHE A O 1
ATOM 894 N N . GLN A 1 116 ? 2.061 8.285 16.175 1.00 92.88 116 GLN A N 1
ATOM 895 C CA . GLN A 1 116 ? 1.329 7.217 16.857 1.00 92.88 116 GLN A CA 1
ATOM 896 C C . GLN A 1 116 ? -0.159 7.543 17.033 1.00 92.88 116 GLN A C 1
ATOM 898 O O . GLN A 1 116 ? -0.994 6.657 16.887 1.00 92.88 116 GLN A O 1
ATOM 903 N N . GLU A 1 117 ? -0.508 8.797 17.317 1.00 91.81 117 GLU A N 1
ATOM 904 C CA . GLU A 1 117 ? -1.900 9.211 17.537 1.00 91.81 117 GLU A CA 1
ATOM 905 C C . GLU A 1 117 ? -2.733 9.081 16.262 1.00 91.81 117 GLU A C 1
ATOM 907 O O . GLU A 1 117 ? -3.868 8.600 16.302 1.00 91.81 117 GLU A O 1
ATOM 912 N N . ARG A 1 118 ? -2.130 9.433 15.123 1.00 95.31 118 ARG A N 1
ATOM 913 C CA . ARG A 1 118 ? -2.713 9.243 13.797 1.00 95.31 118 ARG A CA 1
ATOM 914 C C . ARG A 1 118 ? -2.778 7.764 13.419 1.00 95.31 118 ARG A C 1
ATOM 916 O O . ARG A 1 118 ? -3.799 7.289 12.924 1.00 95.31 118 ARG A O 1
ATOM 923 N N . PHE A 1 119 ? -1.710 7.014 13.690 1.00 96.75 119 PHE A N 1
ATOM 924 C CA . PHE A 1 119 ? -1.644 5.581 13.403 1.00 96.75 119 PHE A CA 1
ATOM 925 C C . PHE A 1 119 ? -2.639 4.758 14.235 1.00 96.75 119 PHE A C 1
ATOM 927 O O . PHE A 1 119 ? -3.195 3.783 13.735 1.00 96.75 119 PHE A O 1
ATOM 934 N N . ASN A 1 120 ? -2.963 5.179 15.459 1.00 96.31 120 ASN A N 1
ATOM 935 C CA . ASN A 1 120 ? -4.028 4.56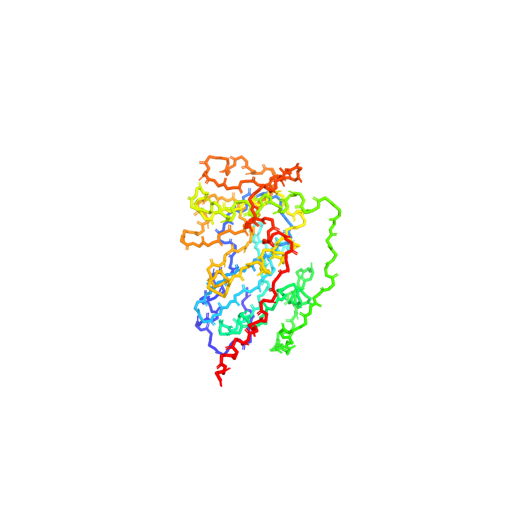0 16.249 1.00 96.31 120 ASN A CA 1
ATOM 936 C C . ASN A 1 120 ? -5.363 4.542 15.488 1.00 96.31 120 ASN A C 1
ATOM 938 O O . ASN A 1 120 ? -6.100 3.561 15.563 1.00 96.31 120 ASN A O 1
ATOM 942 N N . LYS A 1 121 ? -5.661 5.574 14.690 1.00 96.62 121 LYS A N 1
ATOM 943 C CA . LYS A 1 121 ? -6.871 5.589 13.863 1.00 96.62 121 LYS A CA 1
ATOM 944 C C . LYS A 1 121 ? -6.838 4.519 12.765 1.00 96.62 121 LYS A C 1
ATOM 946 O O . LYS A 1 121 ? -7.884 3.972 12.433 1.00 96.62 121 LYS A O 1
ATOM 951 N N . ALA A 1 122 ? -5.656 4.156 12.260 1.00 97.31 122 ALA A N 1
ATOM 952 C CA . ALA A 1 122 ? -5.498 3.028 11.337 1.00 97.31 122 ALA A CA 1
ATOM 953 C C . ALA A 1 122 ? -5.797 1.694 12.025 1.00 97.31 122 ALA A C 1
ATOM 955 O O . ALA A 1 122 ? -6.517 0.872 11.467 1.00 97.31 122 ALA A O 1
ATOM 956 N N . ILE A 1 123 ? -5.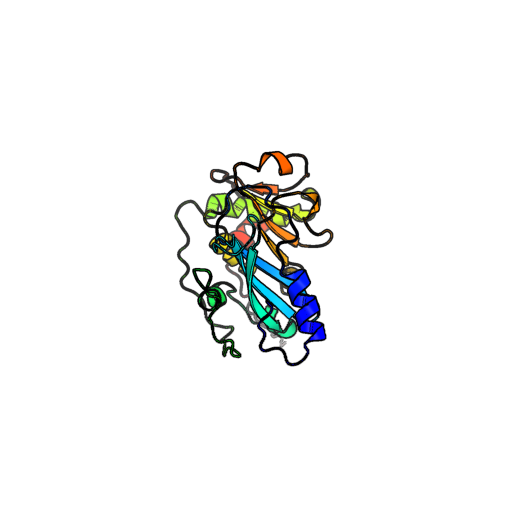329 1.507 13.262 1.00 97.44 123 ILE A N 1
ATOM 957 C CA . ILE A 1 123 ? -5.662 0.318 14.062 1.00 97.44 123 ILE A CA 1
ATOM 958 C C . ILE A 1 123 ? -7.168 0.233 14.330 1.00 97.44 123 ILE A C 1
ATOM 960 O O . ILE A 1 123 ? -7.757 -0.833 14.162 1.00 97.44 123 ILE A O 1
ATOM 964 N N . HIS A 1 124 ? -7.804 1.357 14.667 1.00 96.38 124 HIS A N 1
ATOM 965 C CA . HIS A 1 124 ? -9.255 1.425 14.823 1.00 96.38 124 HIS A CA 1
ATOM 966 C C . HIS A 1 124 ? -9.994 1.053 13.528 1.00 96.38 124 HIS A C 1
ATOM 968 O O . HIS A 1 124 ? -10.896 0.214 13.534 1.00 96.38 124 HIS A O 1
ATOM 974 N N . GLY A 1 125 ? -9.573 1.638 12.401 1.00 96.62 125 GLY A N 1
ATOM 975 C CA . GLY A 1 125 ? -10.109 1.336 11.075 1.00 96.62 125 GLY A CA 1
ATOM 976 C C . GLY A 1 125 ? -9.972 -0.138 10.704 1.00 96.62 125 GLY A C 1
ATOM 977 O O . GLY A 1 125 ? -10.898 -0.729 10.161 1.00 96.62 125 GLY A O 1
ATOM 978 N N . PHE A 1 126 ? -8.850 -0.754 11.063 1.00 97.19 126 PHE A N 1
ATOM 979 C CA . PHE A 1 126 ? -8.598 -2.171 10.832 1.00 97.19 126 PHE A CA 1
ATOM 980 C C . PHE A 1 126 ? -9.470 -3.076 11.705 1.00 97.19 126 PHE A C 1
ATOM 982 O O . PHE A 1 126 ? -10.068 -4.029 11.213 1.00 97.19 126 PHE A O 1
ATOM 989 N N . LYS A 1 127 ? -9.626 -2.756 12.992 1.00 95.56 127 LYS A N 1
ATOM 990 C CA . LYS A 1 127 ? -10.500 -3.521 13.892 1.00 95.56 127 LYS A CA 1
ATOM 991 C C . LYS A 1 127 ? -11.972 -3.451 13.498 1.00 95.56 127 LYS A C 1
ATOM 993 O O . LYS A 1 127 ? -12.708 -4.402 13.753 1.00 95.56 127 LYS A O 1
ATOM 998 N N . LYS A 1 128 ? -12.376 -2.361 12.851 1.00 95.00 128 LYS A N 1
ATOM 999 C CA . LYS A 1 128 ? -13.713 -2.156 12.288 1.00 95.00 128 LYS A CA 1
ATOM 1000 C C . LYS A 1 128 ? -13.726 -2.255 10.763 1.00 95.00 128 LYS A C 1
ATOM 1002 O O . LYS A 1 128 ? -14.525 -1.591 10.111 1.00 95.00 128 LYS A O 1
ATOM 1007 N N . ALA A 1 129 ? -12.855 -3.080 10.178 1.00 91.94 129 ALA A N 1
ATOM 1008 C CA . ALA A 1 129 ? -12.695 -3.151 8.727 1.00 91.94 129 ALA A CA 1
ATOM 1009 C C . ALA A 1 129 ? -14.026 -3.398 7.989 1.00 91.94 129 ALA A C 1
ATOM 1011 O O . ALA A 1 129 ? -14.278 -2.759 6.970 1.00 91.94 129 ALA A O 1
ATOM 1012 N N . ASN A 1 130 ? -14.924 -4.217 8.548 1.00 91.81 130 ASN A N 1
ATOM 1013 C CA . ASN A 1 130 ? -16.255 -4.465 7.979 1.00 91.81 130 ASN A CA 1
ATOM 1014 C C . ASN A 1 130 ? -17.120 -3.195 7.876 1.00 91.81 130 ASN A C 1
ATOM 1016 O O . ASN A 1 130 ? -17.792 -3.003 6.864 1.00 91.81 130 ASN A O 1
ATOM 1020 N N . ASP A 1 131 ? -17.058 -2.305 8.870 1.00 96.12 131 ASP A N 1
ATOM 1021 C CA . ASP A 1 131 ? -17.795 -1.032 8.872 1.00 96.12 131 ASP A CA 1
ATOM 1022 C C . ASP A 1 131 ? -17.232 -0.058 7.824 1.00 96.12 131 ASP A C 1
ATOM 1024 O O . ASP A 1 131 ? -17.925 0.849 7.364 1.00 96.12 131 ASP A O 1
ATOM 1028 N N . PHE A 1 132 ? -15.970 -0.262 7.432 1.00 96.81 132 PHE A N 1
ATOM 1029 C CA . PHE A 1 132 ? -15.209 0.612 6.545 1.00 96.81 132 PHE A CA 1
ATOM 1030 C C . PHE A 1 132 ? -14.891 -0.012 5.181 1.00 96.81 132 PHE A C 1
ATOM 1032 O O . PHE A 1 132 ? -13.926 0.391 4.526 1.00 96.81 132 PHE A O 1
ATOM 1039 N N . LYS A 1 133 ? -15.665 -1.019 4.748 1.00 96.19 133 LYS A N 1
ATOM 1040 C CA . LYS A 1 133 ? -15.472 -1.727 3.465 1.00 96.19 133 LYS A CA 1
ATOM 1041 C C . LYS A 1 133 ? -14.031 -2.215 3.260 1.00 96.19 133 LYS A C 1
ATOM 1043 O O . LYS A 1 133 ? -13.462 -2.088 2.176 1.00 96.19 133 LYS A O 1
ATOM 1048 N N . ASN A 1 134 ? -13.414 -2.701 4.333 1.00 97.25 134 ASN A N 1
ATOM 1049 C CA . ASN A 1 134 ? -12.018 -3.132 4.396 1.00 97.25 134 ASN A CA 1
ATOM 1050 C C . ASN A 1 134 ? -11.018 -2.091 3.868 1.00 97.25 134 ASN A C 1
ATOM 1052 O O . ASN A 1 134 ? -9.966 -2.456 3.350 1.00 97.25 134 ASN A O 1
ATOM 1056 N N . THR A 1 135 ? -11.344 -0.798 3.976 1.00 98.38 135 THR A N 1
ATOM 1057 C CA . THR A 1 135 ? -10.571 0.278 3.358 1.00 98.38 135 THR A CA 1
ATOM 1058 C C . THR A 1 135 ? -10.261 1.390 4.349 1.00 98.38 135 THR A C 1
ATOM 1060 O O . THR A 1 135 ? -11.138 2.080 4.875 1.00 98.38 135 THR A O 1
ATOM 1063 N N . ILE A 1 136 ? -8.964 1.586 4.558 1.00 98.56 136 ILE A N 1
ATOM 1064 C CA . ILE A 1 136 ? -8.382 2.631 5.387 1.00 98.56 136 ILE A CA 1
ATOM 1065 C C . ILE A 1 136 ? -7.609 3.571 4.464 1.00 98.56 136 ILE A C 1
ATOM 1067 O O . ILE A 1 136 ? -6.750 3.135 3.696 1.00 98.56 136 ILE A O 1
ATOM 1071 N N . ILE A 1 137 ? -7.917 4.864 4.546 1.00 98.31 137 ILE A N 1
ATOM 1072 C CA . ILE A 1 137 ? -7.362 5.899 3.676 1.00 98.31 137 ILE A CA 1
ATOM 1073 C C . ILE A 1 137 ? -6.534 6.869 4.507 1.00 98.31 137 ILE A C 1
ATOM 1075 O O . ILE A 1 137 ? -7.056 7.681 5.272 1.00 98.31 137 ILE A O 1
ATOM 1079 N N . TRP A 1 138 ? -5.225 6.809 4.313 1.00 98.31 138 TRP A N 1
ATOM 1080 C CA . TRP A 1 138 ? -4.253 7.742 4.854 1.00 98.31 138 TRP A CA 1
ATOM 1081 C C . TRP A 1 138 ? -4.204 9.006 3.984 1.00 98.31 138 TRP A C 1
ATOM 1083 O O . TRP A 1 138 ? -3.589 9.028 2.916 1.00 98.31 138 TRP A O 1
ATOM 1093 N N . VAL A 1 139 ? -4.901 10.058 4.412 1.00 97.62 139 VAL A N 1
ATOM 1094 C CA . VAL A 1 139 ? -5.054 11.297 3.635 1.00 97.62 139 VAL A CA 1
ATOM 1095 C C . VAL A 1 139 ? -3.773 12.132 3.696 1.00 97.62 139 VAL A C 1
ATOM 1097 O O . VAL A 1 139 ? -3.310 12.507 4.771 1.00 97.62 139 VAL A O 1
ATOM 1100 N N . GLY A 1 140 ? -3.206 12.438 2.536 1.00 95.62 140 GLY A N 1
ATOM 1101 C CA . GLY A 1 140 ? -1.875 13.013 2.397 1.00 95.62 140 GLY A CA 1
ATOM 1102 C C . GLY A 1 140 ? -0.780 11.953 2.480 1.00 95.62 140 GLY A C 1
ATOM 1103 O O . GLY A 1 140 ? -0.882 10.982 3.216 1.00 95.62 140 GLY A O 1
ATOM 1104 N N . GLU A 1 141 ? 0.297 12.157 1.730 1.00 94.31 141 GLU A N 1
ATOM 1105 C CA . GLU A 1 141 ? 1.359 11.154 1.537 1.00 94.31 141 GLU A CA 1
ATOM 1106 C C . GLU A 1 141 ? 2.402 11.160 2.671 1.00 94.31 141 GLU A C 1
ATOM 1108 O O . GLU A 1 141 ? 3.290 10.311 2.737 1.00 94.31 141 GLU A O 1
ATOM 1113 N N . GLU 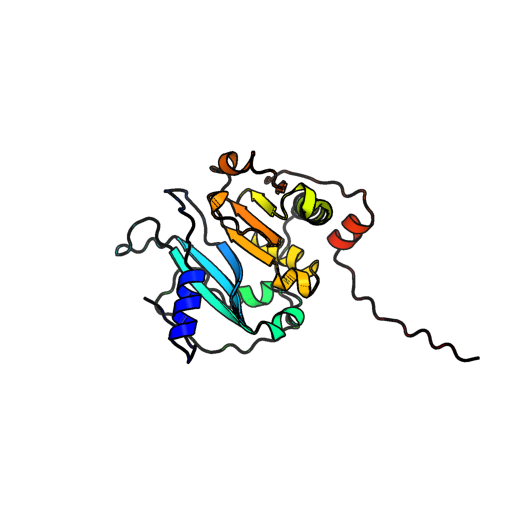A 1 142 ? 2.316 12.141 3.572 1.00 94.19 142 GLU A N 1
ATOM 1114 C CA . GLU A 1 142 ? 3.245 12.312 4.684 1.00 94.19 142 GLU A CA 1
ATOM 1115 C C . GLU A 1 142 ? 3.196 11.108 5.635 1.00 94.19 142 GLU A C 1
ATOM 1117 O O . GLU A 1 142 ? 2.129 10.729 6.122 1.00 94.19 142 GLU A O 1
ATOM 1122 N N . ASN A 1 143 ? 4.366 10.534 5.925 1.00 95.12 143 ASN A N 1
ATOM 1123 C CA . ASN A 1 143 ? 4.567 9.389 6.817 1.00 95.12 143 ASN A CA 1
ATOM 1124 C C . ASN A 1 143 ? 3.857 8.086 6.399 1.00 95.12 143 ASN A C 1
ATOM 1126 O O . ASN A 1 143 ? 3.708 7.173 7.214 1.00 95.12 143 ASN A O 1
ATOM 1130 N N . PHE A 1 144 ? 3.411 7.977 5.143 1.00 96.38 144 PHE A N 1
ATOM 1131 C CA . PHE A 1 144 ? 2.706 6.784 4.672 1.00 96.38 144 PHE A CA 1
ATOM 1132 C C . PHE A 1 144 ? 3.598 5.532 4.684 1.00 96.38 144 PHE A C 1
ATOM 1134 O O . PHE A 1 144 ? 3.137 4.464 5.074 1.00 96.38 144 PHE A O 1
ATOM 1141 N N . GLU A 1 145 ? 4.889 5.652 4.355 1.00 95.50 145 GLU A N 1
ATOM 1142 C CA . GLU A 1 145 ? 5.835 4.524 4.404 1.00 95.50 145 GLU A CA 1
ATOM 1143 C C . GLU A 1 145 ? 5.981 3.950 5.827 1.00 95.50 145 GLU A C 1
ATOM 1145 O O . GLU A 1 145 ? 5.940 2.735 6.029 1.00 95.50 145 GLU A O 1
ATOM 1150 N N . GLN A 1 146 ? 6.069 4.828 6.831 1.00 95.56 146 GLN A N 1
ATOM 1151 C CA . GLN A 1 146 ? 6.087 4.475 8.255 1.00 95.56 146 GLN A CA 1
ATOM 1152 C C . GLN A 1 146 ? 4.774 3.806 8.672 1.00 95.56 146 GLN A C 1
ATOM 1154 O O . GLN A 1 146 ? 4.775 2.858 9.461 1.00 95.56 146 GLN A O 1
ATOM 1159 N N . ALA A 1 147 ? 3.654 4.288 8.133 1.00 96.81 147 ALA A N 1
ATOM 1160 C CA . ALA A 1 147 ? 2.346 3.704 8.371 1.00 96.81 147 ALA A CA 1
ATOM 1161 C C . ALA A 1 147 ? 2.256 2.290 7.793 1.00 96.81 147 ALA A C 1
ATOM 1163 O O . ALA A 1 147 ? 1.826 1.388 8.506 1.00 96.81 147 ALA A O 1
ATOM 1164 N N . VAL A 1 148 ? 2.725 2.062 6.562 1.00 97.25 148 VAL A N 1
ATOM 1165 C CA . VAL A 1 148 ? 2.744 0.729 5.936 1.00 97.25 148 VAL A CA 1
ATOM 1166 C C . VAL A 1 148 ? 3.631 -0.227 6.725 1.00 97.25 148 VAL A C 1
ATOM 1168 O O . VAL A 1 148 ? 3.208 -1.346 7.000 1.00 97.25 148 VAL A O 1
ATOM 1171 N N . LEU A 1 149 ? 4.813 0.219 7.161 1.00 95.50 149 LEU A N 1
ATOM 1172 C CA . LEU A 1 149 ? 5.688 -0.556 8.043 1.00 95.50 149 LEU A CA 1
ATOM 1173 C C . LEU A 1 149 ? 4.955 -1.013 9.309 1.00 95.50 149 LEU A C 1
ATOM 1175 O O . LEU A 1 149 ? 4.928 -2.200 9.635 1.00 95.50 149 LEU A O 1
ATOM 1179 N N . LYS A 1 150 ? 4.368 -0.066 10.044 1.00 95.00 150 LYS A N 1
ATOM 1180 C CA . LYS A 1 150 ? 3.692 -0.373 11.305 1.00 95.00 150 LYS A CA 1
ATOM 1181 C C . LYS A 1 150 ? 2.467 -1.242 11.088 1.00 95.00 150 LYS A C 1
ATOM 1183 O O . LYS A 1 150 ? 2.228 -2.143 11.883 1.00 95.00 150 LYS A O 1
ATOM 1188 N N . PHE A 1 151 ? 1.734 -1.007 10.007 1.00 96.69 151 PHE A N 1
ATOM 1189 C CA . PHE A 1 151 ? 0.590 -1.824 9.645 1.00 96.69 151 PHE A CA 1
ATOM 1190 C C . PHE A 1 151 ? 1.026 -3.257 9.337 1.00 96.69 151 PHE A C 1
ATOM 1192 O O . PHE A 1 151 ? 0.508 -4.182 9.947 1.00 96.69 151 PHE A O 1
ATOM 1199 N N . TRP A 1 152 ? 2.066 -3.446 8.519 1.00 96.38 152 TRP A N 1
ATOM 1200 C CA . TRP A 1 152 ? 2.638 -4.756 8.189 1.00 96.38 152 TRP A CA 1
ATOM 1201 C C . TRP A 1 152 ? 3.004 -5.595 9.418 1.00 96.38 152 TRP A C 1
ATOM 1203 O O . TRP A 1 152 ? 2.752 -6.798 9.444 1.00 96.38 152 TRP A O 1
ATOM 1213 N N . GLN A 1 153 ? 3.579 -4.964 10.447 1.00 93.31 153 GLN A N 1
ATOM 1214 C CA . GLN A 1 153 ? 3.977 -5.628 11.696 1.00 93.31 153 GLN A CA 1
ATOM 1215 C C . GLN A 1 153 ? 2.790 -6.135 12.529 1.00 93.31 153 GLN A C 1
ATOM 1217 O O . GLN A 1 153 ? 2.979 -6.977 13.405 1.00 93.31 153 GLN A O 1
ATOM 1222 N N . VAL A 1 154 ? 1.589 -5.609 12.283 1.00 94.19 154 VAL A N 1
ATOM 1223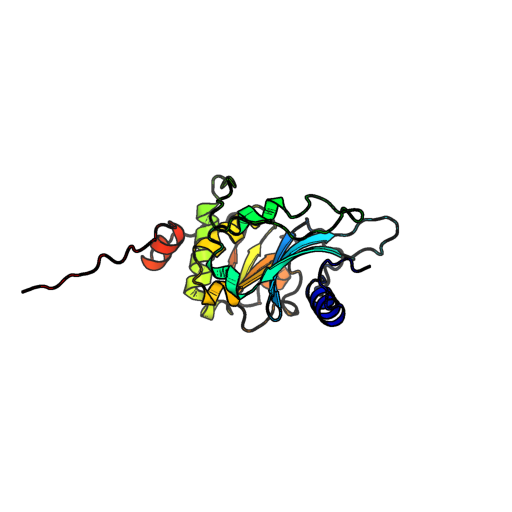 C CA . VAL A 1 154 ? 0.358 -5.969 12.996 1.00 94.19 154 VAL A CA 1
ATOM 1224 C C . VAL A 1 154 ? -0.380 -7.120 12.303 1.00 94.19 154 VAL A C 1
ATOM 1226 O O . VAL A 1 154 ? -1.136 -7.834 12.957 1.00 94.19 154 VAL A O 1
ATOM 1229 N N . LEU A 1 155 ? -0.148 -7.323 11.004 1.00 95.50 155 LEU A N 1
ATOM 1230 C CA . LEU A 1 155 ? -0.869 -8.306 10.200 1.00 95.50 155 LEU A CA 1
ATOM 1231 C C . LEU A 1 155 ? -0.352 -9.734 10.412 1.00 95.50 155 LEU A C 1
ATOM 1233 O O . LEU A 1 155 ? 0.855 -9.997 10.435 1.00 95.50 155 LEU A O 1
ATOM 1237 N N . SER A 1 156 ? -1.290 -10.674 10.464 1.00 94.19 156 SER A N 1
ATOM 1238 C CA . SER A 1 156 ? -1.039 -12.106 10.299 1.00 94.19 156 SER A CA 1
ATOM 1239 C C . SER A 1 156 ? -0.595 -12.452 8.871 1.00 94.19 156 SER A C 1
ATOM 1241 O O . SER A 1 156 ? -0.738 -11.655 7.943 1.00 94.19 156 SER A O 1
ATOM 1243 N N . ALA A 1 157 ? -0.097 -13.676 8.669 1.00 91.75 157 ALA A N 1
ATOM 1244 C CA . ALA A 1 157 ? 0.305 -14.171 7.351 1.00 91.75 157 ALA A CA 1
ATOM 1245 C C . ALA A 1 157 ? -0.816 -14.041 6.302 1.00 91.75 157 ALA A C 1
ATOM 1247 O O . ALA A 1 157 ? -0.603 -13.480 5.228 1.00 91.75 157 ALA A O 1
ATOM 1248 N N . SER A 1 158 ? -2.037 -14.478 6.634 1.00 94.75 158 SER A N 1
ATOM 1249 C CA . SER A 1 158 ? -3.191 -14.393 5.730 1.00 94.75 158 SER A CA 1
ATOM 1250 C C . SER A 1 158 ? -3.595 -12.953 5.415 1.00 94.75 158 SER A C 1
ATOM 1252 O O . SER A 1 158 ? -4.013 -12.653 4.299 1.00 94.75 158 SER A O 1
ATOM 1254 N N . GLU A 1 159 ? -3.461 -12.042 6.380 1.00 96.25 159 GLU A N 1
ATOM 1255 C CA . GLU A 1 159 ? -3.779 -10.630 6.166 1.00 96.25 159 GLU A CA 1
ATOM 1256 C C . GLU A 1 159 ? -2.729 -9.939 5.294 1.00 96.25 159 GLU A C 1
ATOM 1258 O O . GLU A 1 159 ? -3.103 -9.139 4.439 1.00 96.25 159 GLU A O 1
ATOM 1263 N N . LYS A 1 160 ? -1.441 -10.290 5.429 1.00 96.69 160 LYS A N 1
ATOM 1264 C CA . LYS A 1 160 ? -0.380 -9.819 4.520 1.00 96.69 160 LYS A CA 1
ATOM 1265 C C . LYS A 1 160 ? -0.641 -10.251 3.076 1.00 96.69 160 LYS A C 1
ATOM 1267 O O . LYS A 1 160 ? -0.450 -9.454 2.163 1.00 96.69 160 LYS A O 1
ATOM 1272 N N . GLU A 1 161 ? -1.125 -11.474 2.858 1.00 95.25 161 GLU A N 1
ATOM 1273 C CA . GLU A 1 161 ? -1.510 -11.944 1.518 1.00 95.25 161 GLU A CA 1
ATOM 1274 C C . GLU A 1 161 ? -2.726 -11.203 0.941 1.00 95.25 161 GLU A C 1
ATOM 1276 O O . GLU A 1 161 ? -2.870 -11.093 -0.280 1.00 95.25 161 GLU A O 1
ATOM 1281 N N . ASN A 1 162 ? -3.616 -10.695 1.797 1.00 96.44 162 ASN A N 1
ATOM 1282 C CA . ASN A 1 162 ? -4.784 -9.937 1.355 1.00 96.44 162 ASN A CA 1
ATOM 1283 C C . ASN A 1 162 ? -4.571 -8.416 1.340 1.00 96.44 162 ASN A C 1
ATOM 1285 O O . ASN A 1 162 ? -5.476 -7.677 0.944 1.00 96.44 162 ASN A O 1
ATOM 1289 N N . LEU A 1 163 ? -3.397 -7.949 1.766 1.00 97.94 163 LEU A N 1
ATOM 1290 C CA . LEU A 1 163 ? -3.068 -6.537 1.849 1.00 97.94 163 LEU A CA 1
ATOM 1291 C C . LEU A 1 163 ? -2.860 -5.942 0.450 1.00 97.94 163 LEU A C 1
ATOM 1293 O O . LEU A 1 163 ? -2.084 -6.449 -0.361 1.00 97.94 163 LEU A O 1
ATOM 1297 N N . ASN A 1 164 ? -3.518 -4.815 0.210 1.00 98.00 164 ASN A N 1
ATOM 1298 C CA . ASN A 1 164 ? -3.244 -3.897 -0.883 1.00 98.00 164 ASN A CA 1
ATOM 1299 C C . ASN A 1 164 ? -2.929 -2.527 -0.280 1.00 98.00 164 ASN A C 1
ATOM 1301 O O . ASN A 1 164 ? -3.756 -1.950 0.427 1.00 98.00 164 ASN A O 1
ATOM 1305 N N . PHE A 1 165 ? -1.747 -1.992 -0.562 1.00 98.31 165 PHE A N 1
ATOM 1306 C CA . PHE A 1 165 ? -1.397 -0.625 -0.193 1.00 98.31 165 PHE A CA 1
ATOM 1307 C C . PHE A 1 165 ? -0.839 0.135 -1.379 1.00 98.31 165 PHE A C 1
ATOM 1309 O O . PHE A 1 165 ? -0.279 -0.440 -2.314 1.00 98.31 165 PHE A O 1
ATOM 1316 N N . GLY A 1 166 ? -1.002 1.450 -1.349 1.00 97.06 166 GLY A N 1
ATOM 1317 C CA . GLY A 1 166 ? -0.574 2.296 -2.445 1.00 97.06 166 GLY A CA 1
ATOM 1318 C C . GLY A 1 166 ? -1.315 3.609 -2.525 1.00 97.06 166 GLY A C 1
ATOM 1319 O O . GLY A 1 166 ? -2.222 3.876 -1.741 1.00 97.06 166 GLY A O 1
ATOM 1320 N N . ILE A 1 167 ? -0.932 4.416 -3.507 1.00 96.25 167 ILE A N 1
ATOM 1321 C CA . ILE A 1 167 ? -1.636 5.649 -3.839 1.00 96.25 167 ILE A CA 1
ATOM 1322 C C . ILE A 1 167 ? -2.826 5.384 -4.766 1.00 96.25 167 ILE A C 1
ATOM 1324 O O . ILE A 1 167 ? -2.702 4.643 -5.742 1.00 96.25 167 ILE A O 1
ATOM 1328 N N . TYR A 1 168 ? -3.956 6.015 -4.455 1.00 96.06 168 TYR A N 1
ATOM 1329 C CA . TYR A 1 168 ? -5.186 6.002 -5.243 1.00 96.06 168 TYR A CA 1
ATOM 1330 C C . TYR A 1 168 ? -5.757 7.426 -5.331 1.00 96.06 168 TYR A C 1
ATOM 1332 O O . TYR A 1 168 ? -5.589 8.247 -4.431 1.00 96.06 168 TYR A O 1
ATOM 1340 N N . PHE A 1 169 ? -6.444 7.709 -6.431 1.00 94.88 169 PHE A N 1
ATOM 1341 C CA . PHE A 1 169 ? -7.007 9.000 -6.822 1.00 94.88 169 PHE A CA 1
ATOM 1342 C C . PHE A 1 169 ? -8.523 8.952 -7.027 1.00 94.88 169 PHE A C 1
ATOM 1344 O O . PHE A 1 169 ? -9.170 10.006 -7.019 1.00 94.88 169 PHE A O 1
ATOM 1351 N N . ASN A 1 170 ? -9.097 7.761 -7.227 1.00 94.19 170 ASN A N 1
ATOM 1352 C CA . ASN A 1 170 ? -10.533 7.570 -7.398 1.00 94.19 170 ASN A CA 1
ATOM 1353 C C . ASN A 1 170 ? -11.033 6.323 -6.657 1.00 94.19 170 ASN A C 1
ATOM 1355 O O . ASN A 1 170 ? -10.389 5.278 -6.636 1.00 94.19 170 ASN A O 1
ATOM 1359 N N . VAL A 1 171 ? -12.245 6.416 -6.103 1.00 94.56 171 VAL A N 1
ATOM 1360 C CA . VAL A 1 171 ? -12.865 5.331 -5.321 1.00 94.56 171 VAL A CA 1
ATOM 1361 C C . VAL A 1 171 ? -13.102 4.060 -6.136 1.00 94.56 171 VAL A C 1
ATOM 1363 O O . VAL A 1 171 ? -13.006 2.967 -5.600 1.00 94.56 171 VAL A O 1
ATOM 1366 N N . VAL A 1 172 ? -13.368 4.204 -7.436 1.00 93.12 172 VAL A N 1
ATOM 1367 C CA . VAL A 1 172 ? -13.657 3.088 -8.354 1.00 93.12 172 VAL A CA 1
ATOM 1368 C C . VAL A 1 172 ? -12.434 2.231 -8.668 1.00 93.12 172 VAL A C 1
ATOM 1370 O O . VAL A 1 172 ? -12.583 1.126 -9.173 1.00 93.12 172 VAL A O 1
ATOM 1373 N N . ALA A 1 173 ? -11.230 2.747 -8.410 1.00 93.75 173 ALA A N 1
ATOM 1374 C CA . ALA A 1 173 ? -9.989 2.016 -8.632 1.00 93.75 173 ALA A CA 1
ATOM 1375 C C . ALA A 1 173 ? -9.601 1.150 -7.424 1.00 93.75 173 ALA A C 1
ATOM 1377 O O . ALA A 1 173 ? -8.722 0.301 -7.550 1.00 93.75 173 ALA A O 1
ATOM 1378 N N . ILE A 1 174 ? -10.229 1.360 -6.261 1.00 95.25 174 ILE A N 1
ATOM 1379 C CA . ILE A 1 174 ? -9.936 0.602 -5.044 1.00 95.25 174 ILE A CA 1
ATOM 1380 C C . ILE A 1 174 ? -10.429 -0.840 -5.242 1.00 95.25 174 ILE A C 1
ATOM 1382 O O . ILE A 1 174 ? -11.607 -1.032 -5.542 1.00 95.25 174 ILE A O 1
ATOM 1386 N N . PRO A 1 175 ? -9.568 -1.858 -5.078 1.00 93.69 175 PRO A N 1
ATOM 1387 C CA . PRO A 1 175 ? -9.966 -3.238 -5.308 1.00 93.69 175 PRO A CA 1
ATOM 1388 C C . PRO A 1 175 ? -10.886 -3.751 -4.196 1.00 93.69 175 PRO A C 1
ATOM 1390 O O . PRO A 1 175 ? -10.589 -3.625 -3.004 1.00 93.69 175 PRO A O 1
ATOM 1393 N N . ASP A 1 176 ? -11.976 -4.398 -4.598 1.00 92.75 176 ASP A N 1
ATOM 1394 C CA . ASP A 1 176 ? -12.890 -5.086 -3.688 1.00 92.75 176 ASP A CA 1
ATOM 1395 C C . ASP A 1 176 ? -12.277 -6.383 -3.131 1.00 92.75 176 ASP A C 1
ATOM 1397 O O . ASP A 1 176 ? -11.391 -7.001 -3.726 1.00 92.75 176 ASP A O 1
ATOM 1401 N N . GLY A 1 177 ? -12.756 -6.817 -1.961 1.00 92.38 177 GLY A N 1
ATOM 1402 C CA . GLY A 1 177 ? -12.341 -8.079 -1.329 1.00 92.38 177 GLY A CA 1
ATOM 1403 C C . GLY A 1 177 ? -10.916 -8.090 -0.756 1.00 92.38 177 GLY A C 1
ATOM 1404 O O . GLY A 1 177 ? -10.477 -9.110 -0.222 1.00 92.38 177 GLY A O 1
ATOM 1405 N N . LYS A 1 178 ? -10.197 -6.966 -0.832 1.00 96.00 178 LYS A N 1
ATOM 1406 C CA . LYS A 1 178 ? -8.855 -6.779 -0.268 1.00 96.00 178 LYS A CA 1
ATOM 1407 C C . LYS A 1 178 ? -8.893 -6.016 1.051 1.00 96.00 178 LYS A C 1
ATOM 1409 O O . LYS A 1 178 ? -9.838 -5.283 1.328 1.00 96.00 178 LYS A O 1
ATOM 1414 N N . LEU A 1 179 ? -7.839 -6.180 1.852 1.00 97.94 179 LEU A N 1
ATOM 1415 C CA . LEU A 1 179 ? -7.532 -5.260 2.943 1.00 97.94 179 LEU A CA 1
ATOM 1416 C C . LEU A 1 179 ? -6.781 -4.069 2.343 1.00 97.94 179 LEU A C 1
ATOM 1418 O O . LEU A 1 179 ? -5.594 -4.166 2.040 1.00 97.94 179 LEU A O 1
ATOM 1422 N N . ASN A 1 180 ? -7.479 -2.958 2.144 1.00 98.44 180 ASN A N 1
ATOM 1423 C CA . ASN A 1 180 ? -6.933 -1.768 1.511 1.00 98.44 180 ASN A CA 1
ATOM 1424 C C . ASN A 1 180 ? -6.379 -0.810 2.566 1.00 98.44 180 ASN A C 1
ATOM 1426 O O . ASN A 1 180 ? -7.130 -0.242 3.361 1.00 98.44 180 ASN A O 1
ATOM 1430 N N . PHE A 1 181 ? -5.068 -0.589 2.539 1.00 98.56 181 PHE A N 1
ATOM 1431 C CA . PHE A 1 181 ? -4.410 0.461 3.304 1.00 98.56 181 PHE A CA 1
ATOM 1432 C C . PHE A 1 181 ? -3.743 1.447 2.352 1.00 98.56 181 PHE A C 1
ATOM 1434 O O . PHE A 1 181 ? -2.594 1.289 1.950 1.00 98.56 181 PHE A O 1
ATOM 1441 N N . ILE A 1 182 ? -4.507 2.444 1.926 1.00 98.00 182 ILE A N 1
ATOM 1442 C CA . ILE A 1 182 ? -4.153 3.291 0.789 1.00 98.00 182 ILE A CA 1
ATOM 1443 C C . ILE A 1 182 ? -3.873 4.723 1.226 1.00 98.00 182 ILE A C 1
ATOM 1445 O O . ILE A 1 182 ? -4.269 5.145 2.309 1.00 98.00 182 ILE A O 1
ATOM 1449 N N . THR A 1 183 ? -3.222 5.490 0.362 1.00 97.94 183 THR A N 1
ATOM 1450 C CA . THR A 1 183 ? -3.067 6.936 0.515 1.00 97.94 183 THR A CA 1
ATOM 1451 C C . THR A 1 183 ? -3.674 7.678 -0.668 1.00 97.94 183 THR A C 1
ATOM 1453 O O . THR A 1 183 ? -3.795 7.138 -1.766 1.00 97.94 183 THR A O 1
ATOM 1456 N N . THR A 1 184 ? -4.064 8.927 -0.438 1.00 96.81 184 THR A N 1
ATOM 1457 C CA . THR A 1 184 ? -4.532 9.856 -1.471 1.00 96.81 184 THR A CA 1
ATOM 1458 C C . THR A 1 184 ? -3.976 11.248 -1.179 1.00 96.81 184 THR A C 1
ATOM 1460 O O . THR A 1 184 ? -3.903 11.622 -0.006 1.00 96.81 184 THR A O 1
ATOM 1463 N N . PRO A 1 185 ? -3.632 12.060 -2.190 1.00 95.56 185 PRO A N 1
ATOM 1464 C CA . PRO A 1 185 ? -3.329 13.473 -1.991 1.00 95.56 185 PRO A CA 1
ATOM 1465 C C . PRO A 1 185 ? -4.476 14.217 -1.286 1.00 95.56 185 PRO A C 1
ATOM 1467 O O . PRO A 1 185 ? -5.655 13.968 -1.552 1.00 95.56 185 PRO A O 1
ATOM 1470 N N . GLU A 1 186 ? -4.134 15.138 -0.379 1.00 95.00 186 GLU A N 1
ATOM 1471 C CA . GLU A 1 186 ? -5.116 15.847 0.464 1.00 95.00 186 GLU A CA 1
ATOM 1472 C C . GLU A 1 186 ? -6.104 16.678 -0.363 1.00 95.00 186 GLU A C 1
ATOM 1474 O O . GLU A 1 186 ? -7.290 16.745 -0.055 1.00 95.00 186 GLU A O 1
ATOM 1479 N N . ASN A 1 187 ? -5.636 17.268 -1.464 1.00 93.75 187 ASN A N 1
ATOM 1480 C CA . ASN A 1 187 ? -6.437 18.130 -2.333 1.00 93.75 187 ASN A CA 1
ATOM 1481 C C . ASN A 1 187 ? -7.567 17.397 -3.077 1.00 93.75 187 ASN A C 1
ATOM 1483 O O . ASN A 1 187 ? -8.409 18.056 -3.686 1.00 93.75 187 ASN A O 1
ATOM 1487 N N . ILE A 1 188 ? -7.594 16.062 -3.048 1.00 94.75 188 ILE A N 1
ATOM 1488 C CA . ILE A 1 188 ? -8.660 15.253 -3.652 1.00 94.75 188 ILE A CA 1
ATOM 1489 C C . ILE A 1 188 ? -9.388 14.358 -2.644 1.00 94.75 188 ILE A C 1
ATOM 1491 O O . ILE A 1 188 ? -10.162 13.491 -3.047 1.00 94.75 188 ILE A O 1
ATOM 1495 N N . GLU A 1 189 ? -9.192 14.582 -1.340 1.00 95.56 189 GLU A N 1
ATOM 1496 C CA . GLU A 1 189 ? -9.864 13.829 -0.272 1.00 95.56 189 GLU A CA 1
ATOM 1497 C C . GLU A 1 189 ? -11.392 13.797 -0.451 1.00 95.56 189 GLU A C 1
ATOM 1499 O O . GLU A 1 189 ? -12.034 12.779 -0.189 1.00 95.56 189 GLU A O 1
ATOM 1504 N N . SER A 1 190 ? -11.979 14.888 -0.953 1.00 95.56 190 SER A N 1
ATOM 1505 C CA . SER A 1 190 ? -13.427 15.027 -1.150 1.00 95.56 190 SER A CA 1
ATOM 1506 C C . SER A 1 190 ? -14.047 13.910 -1.994 1.00 95.56 190 SER A C 1
ATOM 1508 O O . SER A 1 190 ? -15.205 13.556 -1.772 1.00 95.56 190 SER A O 1
ATOM 1510 N N . LYS A 1 191 ? -13.276 13.292 -2.899 1.00 94.88 191 LYS A N 1
ATOM 1511 C CA . LYS A 1 191 ? -13.718 12.143 -3.702 1.00 94.88 191 LYS A CA 1
ATOM 1512 C C . LYS A 1 191 ? -14.023 10.897 -2.863 1.00 94.88 191 LYS A C 1
ATOM 1514 O O . LYS A 1 191 ? -14.772 10.039 -3.318 1.00 94.88 191 LYS A O 1
ATOM 1519 N N . PHE A 1 192 ? -13.461 10.793 -1.660 1.00 95.81 192 PHE A N 1
ATOM 1520 C CA . PHE A 1 192 ? -13.519 9.599 -0.814 1.00 95.81 192 PHE A CA 1
ATOM 1521 C C . PHE A 1 192 ? -14.491 9.724 0.370 1.00 95.81 192 PHE A C 1
ATOM 1523 O O . PHE A 1 192 ? -14.839 8.707 0.969 1.00 95.81 192 PHE A O 1
ATOM 1530 N N . LEU A 1 193 ? -14.972 10.933 0.696 1.00 93.50 193 LEU A N 1
ATOM 1531 C CA . LEU A 1 193 ? -15.802 11.203 1.886 1.00 93.50 193 LEU A CA 1
ATOM 1532 C C . LEU A 1 193 ? -17.071 10.341 1.962 1.00 93.50 193 LEU A C 1
ATOM 1534 O O . LEU A 1 193 ? -17.420 9.843 3.028 1.00 93.50 193 LEU A O 1
ATOM 1538 N N . ASN A 1 194 ? -17.731 10.122 0.825 1.00 91.69 194 ASN A N 1
ATOM 1539 C CA . ASN A 1 194 ? -18.993 9.376 0.753 1.00 91.69 194 ASN A CA 1
ATOM 1540 C C . ASN A 1 194 ? -18.791 7.882 0.444 1.00 91.69 194 ASN A C 1
ATOM 1542 O O . ASN A 1 194 ? -19.749 7.165 0.165 1.00 91.69 194 ASN A O 1
ATOM 1546 N N . GLY A 1 195 ? -17.544 7.403 0.474 1.00 91.12 195 GLY A N 1
ATOM 1547 C CA . GLY A 1 195 ? -17.210 6.019 0.150 1.00 91.12 195 GLY A CA 1
ATOM 1548 C C . GLY A 1 195 ? -17.535 5.018 1.260 1.00 91.12 195 GLY A C 1
ATOM 1549 O O . GLY A 1 195 ? -17.630 3.823 0.982 1.00 91.12 195 GLY A O 1
ATOM 1550 N N . GLY A 1 196 ? -17.758 5.490 2.492 1.00 94.94 196 GLY A N 1
ATOM 1551 C CA . GLY A 1 196 ? -17.896 4.630 3.673 1.00 94.94 196 GLY A CA 1
ATOM 1552 C C . GLY A 1 196 ? -16.562 4.020 4.110 1.00 94.94 196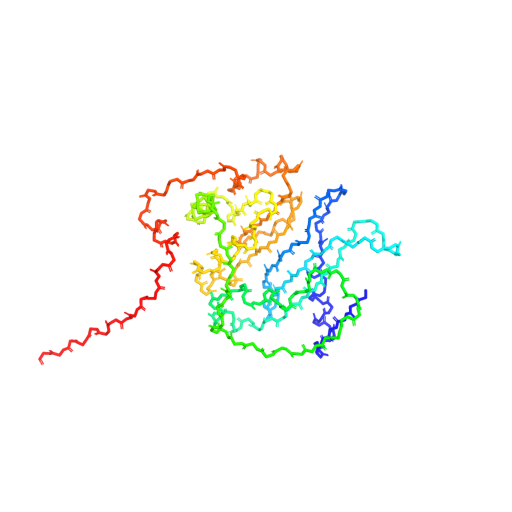 GLY A C 1
ATOM 1553 O O . GLY A 1 196 ? -16.530 2.880 4.550 1.00 94.94 196 GLY A O 1
ATOM 1554 N N . PHE A 1 197 ? -15.461 4.751 3.924 1.00 97.38 197 PHE A N 1
ATOM 1555 C CA . PHE A 1 197 ? -14.104 4.311 4.256 1.00 97.38 197 PHE A CA 1
ATOM 1556 C C . PHE A 1 197 ? -13.634 4.899 5.591 1.00 97.38 197 PHE A C 1
ATOM 1558 O O . PHE A 1 197 ? -14.163 5.909 6.062 1.00 97.38 197 PHE A O 1
ATOM 1565 N N . CYS A 1 198 ? -12.581 4.325 6.177 1.00 97.81 198 CYS A N 1
ATOM 1566 C CA . CYS A 1 198 ? -11.911 4.922 7.330 1.00 97.81 198 CYS A CA 1
ATOM 1567 C C . CYS A 1 198 ? -10.910 5.990 6.860 1.00 97.81 198 CYS A C 1
ATOM 1569 O O . CYS A 1 198 ? -9.780 5.665 6.498 1.00 97.81 198 CYS A O 1
ATOM 1571 N N . LEU A 1 199 ? -11.310 7.265 6.844 1.00 97.69 199 LEU A N 1
ATOM 1572 C CA . LEU A 1 199 ? -10.410 8.367 6.481 1.00 97.69 199 LEU A CA 1
ATOM 1573 C C . LEU A 1 199 ? -9.574 8.826 7.684 1.00 97.69 199 LEU A C 1
ATOM 1575 O O . LEU A 1 199 ? -10.115 9.124 8.752 1.00 97.69 199 LEU A O 1
ATOM 1579 N N . ILE A 1 200 ? -8.260 8.932 7.479 1.00 97.75 200 ILE A N 1
ATOM 1580 C CA . ILE A 1 200 ? -7.263 9.357 8.468 1.00 97.75 200 ILE A CA 1
ATOM 1581 C C . ILE A 1 200 ? -6.542 10.605 7.956 1.00 97.75 200 ILE A C 1
ATOM 1583 O O . ILE A 1 200 ? -5.574 10.522 7.191 1.00 97.75 200 ILE A O 1
ATOM 1587 N N . ARG A 1 201 ? -6.997 11.772 8.406 1.00 96.69 201 ARG A N 1
ATOM 1588 C CA . ARG A 1 201 ? -6.402 13.080 8.110 1.00 96.69 201 ARG A CA 1
ATOM 1589 C C . ARG A 1 201 ? -5.120 13.301 8.898 1.00 96.69 201 ARG A C 1
ATOM 1591 O O . ARG A 1 201 ? -4.845 12.613 9.877 1.00 96.69 201 ARG A O 1
ATOM 1598 N N . ARG A 1 202 ? -4.328 14.281 8.462 1.00 92.56 202 ARG A N 1
ATOM 1599 C CA . ARG A 1 202 ? -3.001 14.576 9.018 1.00 92.56 202 ARG A CA 1
ATOM 1600 C C . ARG A 1 202 ? -2.997 14.806 10.531 1.00 92.56 202 ARG A C 1
ATOM 1602 O O . ARG A 1 202 ? -2.113 14.302 11.209 1.00 92.56 202 ARG A O 1
ATOM 1609 N N . ASN A 1 203 ? -4.000 15.521 11.031 1.00 92.00 203 ASN A N 1
ATOM 1610 C CA . ASN A 1 203 ? -4.109 15.900 12.442 1.00 92.00 203 ASN A CA 1
ATOM 1611 C C . ASN A 1 203 ? -5.145 15.058 13.196 1.00 92.00 203 ASN A C 1
ATOM 1613 O O . ASN A 1 203 ? -5.553 15.432 14.294 1.00 92.00 203 ASN A O 1
ATOM 1617 N N . ASP A 1 204 ? -5.618 13.963 12.597 1.00 93.75 204 ASP A N 1
ATOM 1618 C CA . ASP A 1 204 ? -6.538 13.075 13.291 1.00 93.75 204 ASP A CA 1
ATOM 1619 C C . ASP A 1 204 ? -5.811 12.379 14.437 1.00 93.75 204 ASP A C 1
ATOM 1621 O O . ASP A 1 204 ? -4.716 11.840 14.270 1.00 93.75 204 ASP A O 1
ATOM 1625 N N . THR A 1 205 ? -6.472 12.336 15.586 1.00 91.31 205 THR A N 1
ATOM 1626 C CA . THR A 1 205 ? -6.018 11.600 16.758 1.00 91.31 205 THR A CA 1
ATOM 1627 C C . THR A 1 205 ? -7.062 10.555 17.126 1.00 91.31 205 THR A C 1
ATOM 1629 O O . THR A 1 205 ? -8.265 10.755 16.948 1.00 91.31 205 THR A O 1
ATOM 1632 N N . GLN A 1 206 ? -6.603 9.405 17.618 1.00 92.50 206 GLN A N 1
ATOM 1633 C CA . GLN A 1 206 ? -7.480 8.367 18.144 1.00 92.50 206 GLN A CA 1
ATOM 1634 C C . GLN A 1 206 ? -6.929 7.844 19.468 1.00 92.50 206 GLN A C 1
ATOM 1636 O O . GLN A 1 206 ? -5.816 7.311 19.545 1.00 92.50 206 GLN A O 1
ATOM 1641 N N . ILE A 1 207 ? -7.751 7.952 20.509 1.00 91.19 207 ILE A N 1
ATOM 1642 C CA . ILE A 1 207 ? -7.515 7.279 21.783 1.00 91.19 207 ILE A CA 1
ATOM 1643 C C . ILE A 1 207 ? -8.110 5.877 21.665 1.00 91.19 207 ILE A C 1
ATOM 1645 O O . ILE A 1 207 ? -9.301 5.721 21.394 1.00 91.19 207 ILE A O 1
ATOM 1649 N N . LEU A 1 208 ? -7.269 4.860 21.836 1.00 90.62 208 LEU A N 1
ATOM 1650 C CA . LEU A 1 208 ? -7.687 3.460 21.811 1.00 90.62 208 LEU A CA 1
ATOM 1651 C C . LEU A 1 208 ? -8.135 3.061 23.211 1.00 90.62 208 LEU A C 1
ATOM 1653 O O . LEU A 1 208 ? -7.331 3.058 24.144 1.00 90.62 208 LEU A O 1
ATOM 1657 N N . THR A 1 209 ? -9.413 2.742 23.368 1.00 89.62 209 THR A N 1
ATOM 1658 C CA . THR A 1 209 ? -9.982 2.286 24.644 1.00 89.62 209 THR A CA 1
ATOM 1659 C C . THR A 1 209 ? -10.112 0.769 24.703 1.00 89.62 209 THR A C 1
ATOM 1661 O O . THR A 1 209 ? -10.069 0.204 25.793 1.00 89.62 209 THR A O 1
ATOM 1664 N N . ASP A 1 210 ? -10.213 0.106 23.551 1.00 91.69 210 ASP A N 1
ATOM 1665 C CA . ASP A 1 210 ? -10.273 -1.346 23.463 1.00 91.69 210 ASP A CA 1
ATOM 1666 C C . ASP A 1 210 ? -8.895 -1.986 23.705 1.00 91.69 210 ASP A C 1
ATOM 1668 O O . ASP A 1 210 ? -7.871 -1.549 23.173 1.00 91.69 210 ASP A O 1
ATOM 1672 N N . ILE A 1 211 ? -8.864 -3.056 24.504 1.00 90.75 211 ILE A N 1
ATOM 1673 C CA . ILE A 1 211 ? -7.615 -3.737 24.880 1.00 90.75 211 ILE A CA 1
ATOM 1674 C C . ILE A 1 211 ? -6.946 -4.361 23.652 1.00 90.75 211 ILE A C 1
ATOM 1676 O O . ILE A 1 211 ? -5.720 -4.317 23.539 1.00 90.75 211 ILE A O 1
ATOM 1680 N N . SER A 1 212 ? -7.727 -4.920 22.721 1.00 89.81 212 SER A N 1
ATOM 1681 C CA . SER A 1 212 ? -7.166 -5.530 21.515 1.00 89.81 212 SER A CA 1
ATOM 1682 C C . SER A 1 212 ? -6.553 -4.470 20.596 1.00 89.81 212 SER A C 1
ATOM 1684 O O . SER A 1 212 ? -5.443 -4.663 20.106 1.00 89.81 212 SER A O 1
ATOM 1686 N N . GLU A 1 213 ? -7.193 -3.308 20.450 1.00 91.31 213 GLU A N 1
ATOM 1687 C CA . GLU A 1 213 ? -6.620 -2.161 19.735 1.00 91.31 213 GLU A CA 1
ATOM 1688 C C . GLU A 1 213 ? -5.313 -1.672 20.380 1.00 91.31 213 GLU A C 1
ATOM 1690 O O . GLU A 1 213 ? -4.296 -1.522 19.696 1.00 91.31 213 GLU A O 1
ATOM 1695 N N . GLN A 1 214 ? -5.309 -1.461 21.701 1.00 89.75 214 GLN A N 1
ATOM 1696 C CA . GLN A 1 214 ? -4.114 -1.027 22.435 1.00 89.75 214 GLN A CA 1
ATOM 1697 C C . GLN A 1 214 ? -2.959 -2.022 22.290 1.00 89.75 214 GLN A C 1
ATOM 1699 O O . GLN A 1 214 ? -1.793 -1.624 22.215 1.00 89.75 214 GLN A O 1
ATOM 1704 N N . PHE A 1 215 ? -3.277 -3.314 22.256 1.00 87.62 215 PHE A N 1
ATOM 1705 C CA . PHE A 1 215 ? -2.301 -4.375 22.086 1.00 87.62 215 PHE A CA 1
ATOM 1706 C C . PHE A 1 215 ? -1.651 -4.339 20.699 1.00 87.62 215 PHE A C 1
ATOM 1708 O O . PHE A 1 215 ? -0.421 -4.331 20.607 1.00 87.62 215 PHE A O 1
ATOM 1715 N N . LEU A 1 216 ? -2.457 -4.235 19.635 1.00 88.69 216 LEU A N 1
ATOM 1716 C CA . LEU A 1 216 ? -1.966 -4.127 18.256 1.00 88.69 216 LEU A CA 1
ATOM 1717 C C . LEU A 1 216 ? -1.114 -2.864 18.066 1.00 88.69 216 LEU A C 1
ATOM 1719 O O . LEU A 1 216 ? -0.016 -2.928 17.515 1.00 88.69 216 LEU A O 1
ATOM 1723 N N . ALA A 1 217 ? -1.558 -1.727 18.608 1.00 85.94 217 ALA A N 1
ATOM 1724 C CA . ALA A 1 217 ? -0.845 -0.456 18.489 1.00 85.94 217 ALA A CA 1
ATOM 1725 C C . ALA A 1 217 ? 0.537 -0.450 19.174 1.00 85.94 217 ALA A C 1
ATOM 1727 O O . ALA A 1 217 ? 1.430 0.287 18.751 1.00 85.94 217 ALA A O 1
ATOM 1728 N N . ARG A 1 218 ? 0.738 -1.266 20.220 1.00 77.81 218 ARG A N 1
ATOM 1729 C CA . ARG A 1 218 ? 2.001 -1.339 20.983 1.00 77.81 218 ARG A CA 1
ATOM 1730 C C . ARG A 1 218 ? 3.033 -2.308 20.397 1.00 77.81 218 ARG A C 1
ATOM 1732 O O . ARG A 1 218 ? 4.165 -2.325 20.881 1.00 77.81 218 ARG A O 1
ATOM 1739 N N . GLY A 1 219 ? 2.677 -3.108 19.387 1.00 60.38 219 GLY A N 1
ATOM 1740 C CA . GLY A 1 219 ? 3.617 -3.939 18.620 1.00 60.38 219 GLY A CA 1
ATOM 1741 C C . GLY A 1 219 ? 4.390 -5.002 19.418 1.00 60.38 219 GLY A C 1
ATOM 1742 O O . GLY A 1 219 ? 5.387 -5.530 18.930 1.00 60.38 219 GLY A O 1
ATOM 1743 N N . LYS A 1 220 ? 3.978 -5.330 20.651 1.00 43.84 220 LYS A N 1
ATOM 1744 C CA . LYS A 1 220 ? 4.620 -6.377 21.457 1.00 43.84 220 LYS A CA 1
ATOM 1745 C C . LYS A 1 220 ? 3.803 -7.660 21.408 1.00 43.84 220 LYS A C 1
ATOM 1747 O O . LYS A 1 220 ? 3.055 -7.943 22.337 1.00 43.84 220 LYS A O 1
ATOM 1752 N N . CYS A 1 221 ? 4.035 -8.481 20.384 1.00 42.59 221 CYS A N 1
ATOM 1753 C CA . CYS A 1 221 ? 3.927 -9.922 20.578 1.00 42.59 221 CYS A CA 1
ATOM 1754 C C . CYS A 1 221 ? 4.835 -10.760 19.677 1.00 42.59 221 CYS A C 1
ATOM 1756 O O . CYS A 1 221 ? 4.627 -10.888 18.479 1.00 42.59 221 CYS A O 1
ATOM 1758 N N . ARG A 1 222 ? 5.792 -11.435 20.320 1.00 36.16 222 ARG A N 1
ATOM 1759 C CA . ARG A 1 222 ? 6.023 -12.856 20.069 1.00 36.16 222 ARG A CA 1
ATOM 1760 C C . ARG A 1 222 ? 5.488 -13.585 21.295 1.00 36.16 222 ARG A C 1
ATOM 1762 O O . ARG A 1 222 ? 6.120 -13.523 22.349 1.00 36.16 222 ARG A O 1
ATOM 1769 N N . PHE A 1 223 ? 4.346 -14.255 21.174 1.00 36.97 223 PHE A N 1
ATOM 1770 C CA . PHE A 1 223 ? 4.042 -15.347 22.089 1.00 36.97 223 PHE A CA 1
ATOM 1771 C C . PHE A 1 223 ? 5.113 -16.413 21.838 1.00 36.97 223 PHE A C 1
ATOM 1773 O O . PHE A 1 223 ? 5.140 -17.052 20.793 1.00 36.97 223 PHE A O 1
ATOM 1780 N N . LYS A 1 224 ? 6.074 -16.544 22.758 1.00 34.56 224 LYS A N 1
ATOM 1781 C CA . LYS A 1 224 ? 6.739 -17.832 22.920 1.00 34.56 224 LYS A CA 1
ATOM 1782 C C . LYS A 1 224 ? 5.704 -18.709 23.600 1.00 34.56 224 LYS A C 1
ATOM 1784 O O . LYS A 1 224 ? 5.386 -18.446 24.760 1.00 34.56 224 LYS A O 1
ATOM 1789 N N . ASP A 1 225 ? 5.196 -19.703 22.884 1.00 38.00 225 ASP A N 1
ATOM 1790 C CA . ASP A 1 225 ? 4.510 -20.834 23.490 1.00 38.00 225 ASP A CA 1
ATOM 1791 C C . ASP A 1 225 ? 5.422 -21.391 24.583 1.00 38.00 225 ASP A C 1
ATOM 1793 O O . ASP A 1 225 ? 6.443 -22.032 24.322 1.00 38.00 225 ASP A O 1
ATOM 1797 N N . LYS A 1 226 ? 5.108 -21.073 25.839 1.00 34.62 226 LYS A N 1
ATOM 1798 C CA . LYS A 1 226 ? 5.619 -21.854 26.953 1.00 34.62 226 LYS A CA 1
ATOM 1799 C C . LYS A 1 226 ? 4.819 -23.141 26.917 1.00 34.62 226 LYS A C 1
ATOM 1801 O O . LYS A 1 226 ? 3.651 -23.146 27.295 1.00 34.62 226 LYS A O 1
ATOM 1806 N N . GLY A 1 227 ? 5.460 -24.194 26.418 1.00 36.34 227 GLY A N 1
ATOM 1807 C CA . GLY A 1 227 ? 4.984 -25.557 26.567 1.00 36.34 227 GLY A CA 1
ATOM 1808 C C . GLY A 1 227 ? 4.582 -25.783 28.018 1.00 36.34 227 GLY A C 1
ATOM 1809 O O . GLY A 1 227 ? 5.393 -25.648 28.933 1.00 36.34 227 GLY A O 1
ATOM 1810 N N . ILE A 1 228 ? 3.302 -26.067 28.213 1.00 34.59 228 ILE A N 1
ATOM 1811 C CA . ILE A 1 228 ? 2.802 -26.651 29.445 1.00 34.59 228 ILE A CA 1
ATOM 1812 C C . ILE A 1 228 ? 3.209 -28.122 29.358 1.00 34.59 228 ILE A C 1
ATOM 1814 O O . ILE A 1 228 ? 2.527 -28.913 28.711 1.00 34.59 228 ILE A O 1
ATOM 1818 N N . SER A 1 229 ? 4.346 -28.480 29.957 1.00 35.16 229 SER A N 1
ATOM 1819 C CA . SER A 1 229 ? 4.577 -29.864 30.361 1.00 35.16 229 SER A CA 1
ATOM 1820 C C . SER A 1 229 ? 3.652 -30.129 31.546 1.00 35.16 229 SER A C 1
ATOM 1822 O O . SER A 1 229 ? 3.870 -29.615 32.645 1.00 35.16 229 SER A O 1
ATOM 1824 N N . ARG A 1 230 ? 2.573 -30.868 31.297 1.00 39.19 230 ARG A N 1
ATOM 1825 C CA . ARG A 1 230 ? 1.955 -31.682 32.338 1.00 39.19 230 ARG A CA 1
ATOM 1826 C C . ARG A 1 230 ? 2.800 -32.938 32.427 1.00 39.19 230 ARG A C 1
ATOM 1828 O O . ARG A 1 230 ? 2.825 -33.667 31.446 1.00 39.19 230 ARG A O 1
ATOM 1835 N N . ASP A 1 231 ? 3.445 -33.144 33.560 1.00 40.41 231 ASP A N 1
ATOM 1836 C CA . ASP A 1 231 ? 3.804 -34.479 34.015 1.00 40.41 231 ASP A CA 1
ATOM 1837 C C . ASP A 1 231 ? 3.352 -34.577 35.473 1.00 40.41 231 ASP A C 1
ATOM 1839 O O . ASP A 1 231 ? 3.663 -33.704 36.293 1.00 40.41 231 ASP A O 1
ATOM 1843 N N . ASP A 1 232 ? 2.516 -35.589 35.693 1.00 44.00 232 ASP A N 1
ATOM 1844 C CA . ASP A 1 232 ? 2.120 -36.158 36.979 1.00 44.00 232 ASP A CA 1
ATOM 1845 C C . ASP A 1 232 ? 3.305 -36.875 37.653 1.00 44.00 232 ASP A C 1
ATOM 1847 O O . ASP A 1 232 ? 4.187 -37.394 36.925 1.00 44.00 232 ASP A O 1
#

Secondary structure (DSSP, 8-state):
------S-HHHHHHHHHHHS--S--TT-----EEEEEEETTEEEEEEEEE---TTS-TT-EEEEEEEEEGGGGGG-S-GGGGGGGS-SS--SSPPP-PPP--TT----PPPPTTHHHHHHHHHHHHHTGGGGTTEEEEESSTTHHHHHHHHHHH--HHHHHHEEEEE-S-GGGSPTTSEEEEEE-GGGGGGTGGG--EEE-TT------SHHHHHHHTT-------------

Radius of gyration: 18.72 Å; chains: 1; bounding box: 40×54×61 Å